Protein AF-A0A9W7B574-F1 (afdb_monomer_lite)

Sequence (323 aa):
MNMVVFYGQWIGVCPNLQDVERWGDPNRPRGERVNGLNVDFATVEEARERGWKNESESANWDLATLVAGYFRFYTQHFDVLRGTVSISRGAQSGKYNKSVFPRSKSWRLSVEDPFETYDSVQPHDLGMVIGERGSDVMWEELDRAREITESSWTNLFNSSSTYFNGRKQFKKPATLTDSKKKAFAQTKRPPKTKKEREKGKKEKEERKRERELSKPQPPPLQPSGESANPKPASIKDCAYFLKHGTCKYGDSCKFFHPQKSGIAATEVKDDAYQERLKVKDEKKKKATERRKARRKLVKNAKKEGNAGKGNAGMEEGEGGGVV

Radius of gyration: 31.58 Å; chains: 1; bounding box: 84×94×75 Å

Organism: NCBI:txid1714386

InterPro domains:
  IPR000571 Zinc finger, CCCH-type [PF00642] (237-259)
  IPR000571 Zinc finger, CCCH-type [PS50103] (232-260)
  IPR000571 Zinc finger, CCCH-type [SM00356] (234-259)
  IPR002058 PAP/25A-associated [PF03828] (63-117)
  IPR036855 Zinc finger, CCCH-type superfamily [SSF90229] (235-260)

Foldseek 3Di:
DLLLLLLCLVQLVDPLQLVCVQQNDPPDDADDDDVQWGPDGHDPVSNVVSPRDSPGPCNPPDPLLSQLVSLCCVQWFDQQQFDERASNVHNPPVDHGQVLDVPGDSLWGFYWDNGLPSPTPHTDGPRVVQDQVNSLVVNVVSVVSNVVSVVVNCVVDVPDDCPCPPRHTDHHDCHPVNVVVVVVVVPPPPPDDPVRVVVVVVVVVVVVVVVVVPDDDDDPDDDDDDDPDDDDPPAAADPCCVVPVDDPCHPVDSHDDPDDPDDDPPDPPPVVVVVVVVVVVVVVVVVVVVVVVVVVVVVVVVVVVVVVPPDDDDDDDDDDDDD

pLDDT: mean 74.11, std 18.44, range [30.91, 96.5]

Structure (mmCIF, N/CA/C/O backbone):
data_AF-A0A9W7B574-F1
#
_entry.id   AF-A0A9W7B574-F1
#
loop_
_atom_site.group_PDB
_atom_site.id
_atom_site.type_symbol
_atom_site.label_atom_id
_atom_site.label_alt_id
_atom_site.label_comp_id
_atom_site.label_asym_id
_atom_site.label_entity_id
_atom_site.label_seq_id
_atom_site.pdbx_PDB_ins_code
_atom_site.Cartn_x
_atom_site.Cartn_y
_atom_site.Cartn_z
_atom_site.occupancy
_atom_site.B_iso_or_equiv
_atom_site.auth_seq_id
_atom_site.auth_comp_id
_atom_site.auth_asym_id
_atom_site.auth_atom_id
_atom_site.pdbx_PDB_model_num
ATOM 1 N N . MET A 1 1 ? 5.814 6.006 1.323 1.00 92.06 1 MET A N 1
ATOM 2 C CA . MET A 1 1 ? 5.995 5.876 -0.138 1.00 92.06 1 MET A CA 1
ATOM 3 C C . MET A 1 1 ? 5.415 4.576 -0.694 1.00 92.06 1 MET A C 1
ATOM 5 O O . MET A 1 1 ? 4.512 4.683 -1.509 1.00 92.06 1 MET A O 1
ATOM 9 N N . ASN A 1 2 ? 5.810 3.378 -0.229 1.00 95.88 2 ASN A N 1
ATOM 10 C CA . ASN A 1 2 ? 5.347 2.095 -0.812 1.00 95.88 2 ASN A CA 1
ATOM 11 C C . ASN A 1 2 ? 3.820 1.955 -0.918 1.00 95.88 2 ASN A C 1
ATOM 13 O O . ASN A 1 2 ? 3.329 1.456 -1.920 1.00 95.88 2 ASN A O 1
ATOM 17 N N . MET A 1 3 ? 3.059 2.440 0.068 1.00 95.44 3 MET A N 1
ATOM 18 C CA . MET A 1 3 ? 1.591 2.430 0.002 1.00 95.44 3 MET A CA 1
ATOM 19 C C . MET A 1 3 ? 1.035 3.226 -1.190 1.00 95.44 3 MET A C 1
ATOM 21 O O . MET A 1 3 ? 0.114 2.786 -1.867 1.00 95.44 3 MET A O 1
ATOM 25 N N . VAL A 1 4 ? 1.614 4.391 -1.477 1.00 96.50 4 VAL A N 1
ATOM 26 C CA . VAL A 1 4 ? 1.182 5.246 -2.592 1.00 96.50 4 VAL A CA 1
ATOM 27 C C . VAL A 1 4 ? 1.505 4.578 -3.926 1.00 96.50 4 VAL A C 1
ATOM 29 O O . VAL A 1 4 ? 0.643 4.504 -4.792 1.00 96.50 4 VAL A O 1
ATOM 32 N N . VAL A 1 5 ? 2.716 4.028 -4.067 1.00 95.88 5 VAL A N 1
ATOM 33 C CA . VAL A 1 5 ? 3.130 3.312 -5.284 1.00 95.88 5 VAL A CA 1
ATOM 34 C C . VAL A 1 5 ? 2.271 2.067 -5.503 1.00 95.88 5 VAL A C 1
ATOM 36 O O . VAL A 1 5 ? 1.795 1.844 -6.608 1.00 95.88 5 VAL A O 1
ATOM 39 N N . PHE A 1 6 ? 1.999 1.294 -4.451 1.00 95.19 6 PHE A N 1
ATOM 40 C CA . PHE A 1 6 ? 1.135 0.116 -4.530 1.00 95.19 6 PHE A CA 1
ATOM 41 C C . PHE A 1 6 ? -0.292 0.473 -4.947 1.00 95.19 6 PHE A C 1
ATOM 43 O O . PHE A 1 6 ? -0.875 -0.204 -5.789 1.00 95.19 6 PHE A O 1
ATOM 50 N N . TYR A 1 7 ? -0.848 1.553 -4.389 1.00 94.56 7 TYR A N 1
ATOM 51 C CA . TYR A 1 7 ? -2.132 2.083 -4.833 1.00 94.56 7 TYR A CA 1
ATOM 52 C C . TYR A 1 7 ? -2.080 2.490 -6.312 1.00 94.56 7 TYR A C 1
ATOM 54 O O . TYR A 1 7 ? -2.939 2.057 -7.072 1.00 94.56 7 TYR A O 1
ATOM 62 N N . GLY A 1 8 ? -1.038 3.213 -6.739 1.00 94.06 8 GLY A N 1
ATOM 63 C CA . GLY A 1 8 ? -0.799 3.578 -8.140 1.00 94.06 8 GLY A CA 1
ATOM 64 C C . GLY A 1 8 ? -0.764 2.370 -9.080 1.00 94.06 8 GLY A C 1
ATOM 65 O O . GLY A 1 8 ? -1.431 2.374 -10.112 1.00 94.06 8 GLY A O 1
ATOM 66 N N . GLN A 1 9 ? -0.075 1.297 -8.687 1.00 92.88 9 GLN A N 1
ATOM 67 C CA . GLN A 1 9 ? -0.053 0.023 -9.414 1.00 92.88 9 GLN A CA 1
ATOM 68 C C . GLN A 1 9 ? -1.430 -0.657 -9.444 1.00 92.88 9 GLN A C 1
ATOM 70 O O . GLN A 1 9 ? -1.791 -1.293 -10.432 1.00 92.88 9 GLN A O 1
ATOM 75 N N . TRP A 1 10 ? -2.212 -0.541 -8.367 1.00 91.12 10 TRP A N 1
ATOM 76 C CA . TRP A 1 10 ? -3.552 -1.125 -8.266 1.00 91.12 10 TRP A CA 1
ATOM 77 C C . TRP A 1 10 ? -4.589 -0.396 -9.122 1.00 91.12 10 TRP A C 1
ATOM 79 O O . TRP A 1 10 ? -5.513 -1.033 -9.633 1.00 91.12 10 TRP A O 1
ATOM 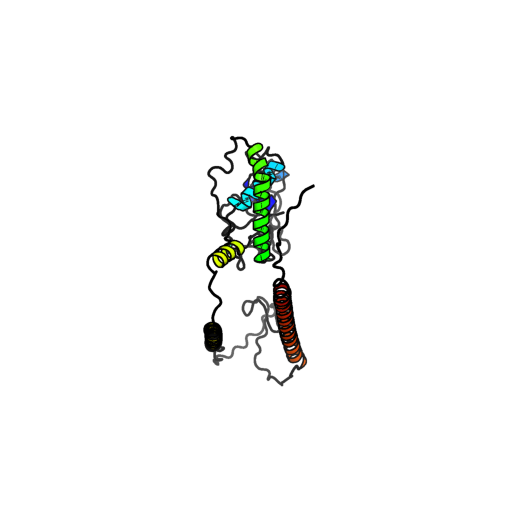89 N N . ILE A 1 11 ? -4.448 0.925 -9.273 1.00 91.06 11 ILE A N 1
ATOM 90 C CA . ILE A 1 11 ? -5.277 1.725 -10.185 1.00 91.06 11 ILE A CA 1
ATOM 91 C C . ILE A 1 11 ? -4.766 1.712 -11.630 1.00 91.06 11 ILE A C 1
ATOM 93 O O . ILE A 1 11 ? -5.543 1.918 -12.551 1.00 91.06 11 ILE A O 1
ATOM 97 N N . GLY A 1 12 ? -3.496 1.356 -11.840 1.00 91.19 12 GLY A N 1
ATOM 98 C CA . GLY A 1 12 ? -2.880 1.254 -13.165 1.00 91.19 12 GLY A CA 1
ATOM 99 C C . GLY A 1 12 ? -2.173 2.529 -13.630 1.00 91.19 12 GLY A C 1
ATOM 100 O O . GLY A 1 12 ? -1.782 2.609 -14.789 1.00 91.19 12 GLY A O 1
ATOM 101 N N . VAL A 1 13 ? -1.961 3.499 -12.735 1.00 91.88 13 VAL A N 1
ATOM 102 C CA . VAL A 1 13 ? -1.262 4.761 -13.037 1.00 91.88 13 VAL A CA 1
ATOM 103 C C . VAL A 1 13 ? 0.250 4.570 -13.189 1.00 91.88 13 VAL A C 1
ATOM 105 O O . VAL A 1 13 ? 0.905 5.353 -13.875 1.00 91.88 13 VAL A O 1
ATOM 108 N N . CYS A 1 14 ? 0.822 3.522 -12.593 1.00 92.06 14 CYS A N 1
ATOM 109 C CA . CYS A 1 14 ? 2.224 3.158 -12.788 1.00 92.06 14 CYS A CA 1
ATOM 110 C C . CYS A 1 14 ? 2.412 1.635 -12.906 1.00 92.06 14 CYS A C 1
ATOM 112 O O . CYS A 1 14 ? 1.628 0.871 -12.331 1.00 92.06 14 CYS A O 1
ATOM 114 N N . PRO A 1 15 ? 3.438 1.165 -13.641 1.00 93.50 15 PRO A N 1
ATOM 115 C CA . PRO A 1 15 ? 3.744 -0.255 -13.727 1.00 93.50 15 PRO A CA 1
ATOM 116 C C . PRO A 1 15 ? 4.428 -0.755 -12.451 1.00 93.50 15 PRO A C 1
ATOM 118 O O . PRO A 1 15 ? 4.997 0.005 -11.662 1.00 93.50 15 PRO A O 1
ATOM 121 N N . ASN A 1 16 ? 4.439 -2.075 -12.275 1.00 94.25 16 ASN A N 1
ATOM 122 C CA . ASN A 1 16 ? 5.396 -2.716 -11.383 1.00 94.25 16 ASN A CA 1
ATOM 123 C C . ASN A 1 16 ? 6.738 -2.873 -12.106 1.00 94.25 16 ASN A C 1
ATOM 125 O O . ASN A 1 16 ? 6.942 -3.865 -12.789 1.00 94.25 16 ASN A O 1
ATOM 129 N N . LEU A 1 17 ? 7.656 -1.923 -11.944 1.00 95.44 17 LEU A N 1
ATOM 130 C CA . LEU A 1 17 ? 8.966 -1.979 -12.602 1.00 95.44 17 LEU A CA 1
ATOM 131 C C . LEU A 1 17 ? 9.858 -3.136 -12.122 1.00 95.44 17 LEU A C 1
ATOM 133 O O . LEU A 1 17 ? 10.812 -3.479 -12.807 1.00 95.44 17 LEU A O 1
ATOM 137 N N . GLN A 1 18 ? 9.565 -3.774 -10.987 1.00 94.00 18 GLN A N 1
ATOM 138 C CA . GLN A 1 18 ? 10.299 -4.969 -10.550 1.00 94.00 18 GLN A CA 1
ATOM 139 C C . GLN A 1 18 ? 9.754 -6.263 -11.180 1.00 94.00 18 GLN A C 1
ATOM 141 O O . GLN A 1 18 ? 10.351 -7.324 -11.015 1.00 94.00 18 GLN A O 1
ATOM 146 N N . ASP A 1 19 ? 8.678 -6.180 -11.972 1.00 93.00 19 ASP A N 1
ATOM 147 C CA . ASP A 1 19 ? 8.278 -7.216 -12.928 1.00 93.00 19 ASP A CA 1
ATOM 148 C C . ASP A 1 19 ? 9.154 -7.106 -14.190 1.00 93.00 19 ASP A C 1
ATOM 150 O O . ASP A 1 19 ? 8.726 -6.674 -15.263 1.00 93.00 19 ASP A O 1
ATOM 154 N N . VAL A 1 20 ? 10.441 -7.412 -14.017 1.00 93.50 20 VAL A N 1
ATOM 155 C CA . VAL A 1 20 ? 11.468 -7.283 -15.062 1.00 93.50 20 VAL A CA 1
ATOM 156 C C . VAL A 1 20 ? 11.259 -8.256 -16.215 1.00 93.50 20 VAL A C 1
ATOM 158 O O . VAL A 1 20 ? 11.669 -7.965 -17.332 1.00 93.50 20 VAL A O 1
ATOM 161 N N . GLU A 1 21 ? 10.582 -9.376 -15.973 1.00 91.81 21 GLU A N 1
ATOM 162 C CA . GLU A 1 21 ? 10.175 -10.304 -17.028 1.00 91.81 21 GLU A CA 1
ATOM 163 C C . GLU A 1 21 ? 9.185 -9.632 -17.983 1.00 91.81 21 GLU A C 1
ATOM 165 O O . GLU A 1 21 ? 9.287 -9.768 -19.207 1.00 91.81 21 GLU A O 1
ATOM 170 N N . ARG A 1 22 ? 8.256 -8.845 -17.430 1.00 93.00 22 ARG A N 1
ATOM 171 C CA . ARG A 1 22 ? 7.248 -8.130 -18.206 1.00 93.00 22 ARG A CA 1
ATOM 172 C C . ARG A 1 22 ? 7.746 -6.819 -18.798 1.00 93.00 22 ARG A C 1
ATOM 174 O O . ARG A 1 22 ? 7.396 -6.520 -19.937 1.00 93.00 22 ARG A O 1
ATOM 181 N N . TRP A 1 23 ? 8.552 -6.046 -18.079 1.00 95.31 23 TRP A N 1
ATOM 182 C CA . TRP A 1 23 ? 8.902 -4.678 -18.494 1.00 95.31 23 TRP A CA 1
ATOM 183 C C . TRP A 1 23 ? 10.366 -4.461 -18.830 1.00 95.31 23 TRP A C 1
ATOM 185 O O . TRP A 1 23 ? 10.688 -3.449 -19.435 1.00 95.31 23 TRP A O 1
ATOM 195 N N . GLY A 1 24 ? 11.246 -5.376 -18.447 1.00 93.75 24 GLY A N 1
ATOM 196 C CA . GLY A 1 24 ? 12.672 -5.202 -18.638 1.00 93.75 24 GLY A CA 1
ATOM 197 C C . GLY A 1 24 ? 13.130 -5.487 -20.065 1.00 93.75 24 GLY A C 1
ATOM 198 O O . GLY A 1 24 ? 12.612 -6.392 -20.721 1.00 93.75 24 GLY A O 1
ATOM 199 N N . ASP A 1 25 ? 14.160 -4.770 -20.517 1.00 93.25 25 ASP A N 1
ATOM 200 C CA . ASP A 1 25 ? 14.957 -5.199 -21.670 1.00 93.25 25 ASP A CA 1
ATOM 201 C C . ASP A 1 25 ? 15.556 -6.594 -21.382 1.00 93.25 25 ASP A C 1
ATOM 203 O O . ASP A 1 25 ? 16.235 -6.747 -20.353 1.00 93.25 25 ASP A O 1
ATOM 207 N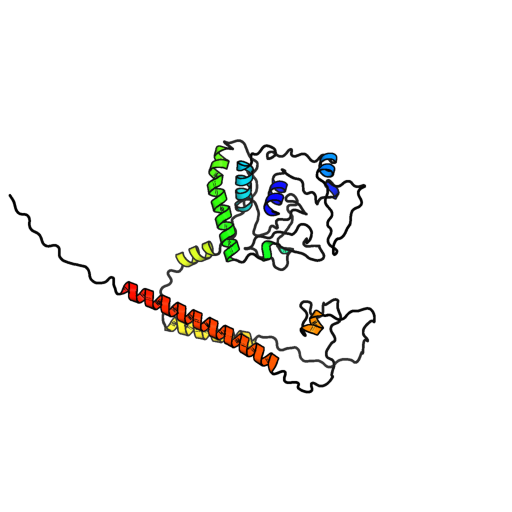 N . PRO A 1 26 ? 15.290 -7.610 -22.232 1.00 89.94 26 PRO A N 1
ATOM 208 C CA . PRO A 1 26 ? 15.851 -8.952 -22.087 1.00 89.94 26 PRO A CA 1
ATOM 209 C C . PRO A 1 26 ? 17.358 -9.022 -22.374 1.00 89.94 26 PRO A C 1
ATOM 211 O O . PRO A 1 26 ? 17.999 -9.980 -21.949 1.00 89.94 26 PRO A O 1
ATOM 214 N N . ASN A 1 27 ? 17.925 -8.042 -23.084 1.00 91.81 27 ASN A N 1
ATOM 215 C CA . ASN A 1 27 ? 19.348 -8.013 -23.433 1.00 91.81 27 ASN A CA 1
ATOM 216 C C . ASN A 1 27 ? 20.203 -7.298 -22.381 1.00 91.81 27 ASN A C 1
ATOM 218 O O . ASN A 1 27 ? 21.418 -7.500 -22.329 1.00 91.81 27 ASN A O 1
ATOM 222 N N . ARG A 1 28 ? 19.588 -6.472 -21.527 1.00 89.12 28 ARG A N 1
ATOM 223 C CA . ARG A 1 28 ? 20.278 -5.826 -20.413 1.00 89.12 28 ARG A CA 1
ATOM 224 C C . ARG A 1 28 ? 20.747 -6.888 -19.408 1.00 89.12 28 ARG A C 1
ATOM 226 O O . ARG A 1 28 ? 19.925 -7.683 -18.948 1.00 89.12 28 ARG A O 1
ATOM 233 N N . PRO A 1 29 ? 22.028 -6.881 -18.995 1.00 87.25 29 PRO A N 1
ATOM 234 C CA . PRO A 1 29 ? 22.505 -7.752 -17.927 1.00 87.25 29 PRO A CA 1
ATOM 235 C C . PRO A 1 29 ? 21.699 -7.537 -16.637 1.00 87.25 29 PRO A C 1
ATOM 237 O O . PRO A 1 29 ? 21.547 -6.406 -16.171 1.00 87.25 29 PRO A O 1
ATOM 240 N N . ARG A 1 30 ? 21.177 -8.630 -16.075 1.00 87.00 30 ARG A N 1
ATOM 241 C CA . ARG A 1 30 ? 20.385 -8.667 -14.834 1.00 87.00 30 ARG A CA 1
ATOM 242 C C . ARG A 1 30 ? 20.950 -9.709 -13.874 1.00 87.00 30 ARG A C 1
ATOM 244 O O . ARG A 1 30 ? 21.793 -10.524 -14.247 1.00 87.00 30 ARG A O 1
ATOM 251 N N . GLY A 1 31 ? 20.469 -9.689 -12.639 1.00 79.75 31 GLY A N 1
ATOM 252 C CA . GLY A 1 31 ? 20.907 -10.580 -11.572 1.00 79.75 31 GLY A CA 1
ATOM 253 C C . GLY A 1 31 ? 22.033 -9.999 -10.726 1.00 79.75 31 GLY A C 1
ATOM 254 O O . GLY A 1 31 ? 22.643 -10.740 -9.949 1.00 79.75 31 GLY A O 1
ATOM 255 N N . GLU A 1 32 ? 22.304 -8.693 -10.840 1.00 82.62 32 GLU A N 1
ATOM 256 C CA . GLU A 1 32 ? 23.192 -8.018 -9.902 1.00 82.62 32 GLU A CA 1
ATOM 257 C C . GLU A 1 32 ? 22.590 -8.122 -8.498 1.00 82.62 32 GLU A C 1
ATOM 259 O O . GLU A 1 32 ? 21.425 -7.793 -8.254 1.00 82.62 32 GLU A O 1
ATOM 264 N N . ARG A 1 33 ? 23.392 -8.628 -7.559 1.00 89.94 33 ARG A N 1
ATOM 265 C CA . ARG A 1 33 ? 22.988 -8.752 -6.163 1.00 89.94 33 ARG A CA 1
ATOM 266 C C . ARG A 1 33 ? 23.793 -7.812 -5.299 1.00 89.94 33 ARG A C 1
ATOM 268 O O . ARG A 1 33 ? 24.996 -7.990 -5.135 1.00 89.94 33 ARG A O 1
ATOM 275 N N . VAL A 1 34 ? 23.103 -6.896 -4.634 1.00 91.88 34 VAL A N 1
ATOM 276 C CA . VAL A 1 34 ? 23.705 -6.050 -3.603 1.00 91.88 34 VAL A CA 1
ATOM 277 C C . VAL A 1 34 ? 23.416 -6.691 -2.254 1.00 91.88 34 VAL A C 1
ATOM 279 O O . VAL A 1 34 ? 22.262 -6.880 -1.877 1.00 91.88 34 VAL A O 1
ATOM 282 N N . ASN A 1 35 ? 24.463 -7.094 -1.530 1.00 92.31 35 ASN A N 1
ATOM 283 C CA . ASN A 1 35 ? 24.344 -7.823 -0.257 1.00 92.31 35 ASN A CA 1
ATOM 284 C C . ASN A 1 35 ? 23.487 -9.105 -0.344 1.00 92.31 35 ASN A C 1
ATOM 286 O O . ASN A 1 35 ? 22.851 -9.512 0.626 1.00 92.31 35 ASN A O 1
ATOM 290 N N . GLY A 1 36 ? 23.463 -9.754 -1.513 1.00 90.38 36 GLY A N 1
ATOM 291 C CA . GLY A 1 36 ? 22.657 -10.954 -1.758 1.00 90.38 36 GLY A CA 1
ATOM 292 C C . GLY A 1 36 ? 21.181 -10.687 -2.084 1.00 90.38 36 GLY A C 1
ATOM 293 O O . GLY A 1 36 ? 20.464 -11.639 -2.397 1.00 90.38 36 GLY A O 1
ATOM 294 N N . LEU A 1 37 ? 20.728 -9.432 -2.067 1.00 93.50 37 LEU A N 1
ATOM 295 C CA . LEU A 1 37 ? 19.375 -9.033 -2.464 1.00 93.50 37 LEU A CA 1
ATOM 296 C C . LEU A 1 37 ? 19.291 -8.870 -3.982 1.00 93.50 37 LEU A C 1
ATOM 298 O O . LEU A 1 37 ? 20.236 -8.377 -4.591 1.00 93.50 37 LEU A O 1
ATOM 302 N N . ASN A 1 38 ? 18.171 -9.277 -4.585 1.00 91.19 38 ASN A N 1
ATOM 303 C CA . ASN A 1 38 ? 17.887 -8.940 -5.977 1.00 91.19 38 ASN A CA 1
ATOM 304 C C . ASN A 1 38 ? 17.453 -7.472 -6.033 1.00 91.19 38 ASN A C 1
ATOM 306 O O . ASN A 1 38 ? 16.447 -7.118 -5.419 1.00 91.19 38 ASN A O 1
ATOM 310 N N . VAL A 1 39 ? 18.216 -6.645 -6.744 1.00 93.44 39 VAL A N 1
ATOM 311 C CA . VAL A 1 39 ? 17.936 -5.212 -6.903 1.00 93.44 39 VAL A CA 1
ATOM 312 C C . VAL A 1 39 ? 17.517 -4.844 -8.324 1.00 93.44 39 VAL A C 1
ATOM 314 O O . VAL A 1 39 ? 17.473 -3.664 -8.663 1.00 93.44 39 VAL A O 1
ATOM 317 N N . ASP A 1 40 ? 17.188 -5.833 -9.155 1.00 94.25 40 ASP A N 1
ATOM 318 C CA . ASP A 1 40 ? 16.763 -5.594 -10.526 1.00 94.25 40 ASP A CA 1
ATOM 319 C C . ASP A 1 40 ? 15.417 -4.858 -10.586 1.00 94.25 40 ASP A C 1
ATOM 321 O O . ASP A 1 40 ? 14.448 -5.180 -9.891 1.00 94.25 40 ASP A O 1
ATOM 325 N N . PHE A 1 41 ? 15.350 -3.890 -11.495 1.00 95.38 41 PHE A N 1
ATOM 326 C CA . PHE A 1 41 ? 14.126 -3.229 -11.928 1.00 95.38 41 PHE A CA 1
ATOM 327 C C . PHE A 1 41 ? 14.265 -2.795 -13.391 1.00 95.38 41 PHE A C 1
ATOM 329 O O . PHE A 1 41 ? 15.369 -2.569 -13.904 1.00 95.38 41 PHE A O 1
ATOM 336 N N . ALA A 1 42 ? 13.134 -2.709 -14.077 1.00 96.12 42 ALA A N 1
ATOM 337 C CA . ALA A 1 42 ? 13.019 -2.129 -15.399 1.00 96.12 42 ALA A CA 1
ATOM 338 C C . ALA A 1 42 ? 13.021 -0.602 -15.305 1.00 96.12 42 ALA A C 1
ATOM 340 O O . ALA A 1 42 ? 12.515 -0.036 -14.333 1.00 96.12 42 ALA A O 1
ATOM 341 N N . THR A 1 43 ? 13.568 0.082 -16.305 1.00 95.19 43 THR A N 1
ATOM 342 C CA . THR A 1 43 ? 13.404 1.541 -16.386 1.00 95.19 43 THR A CA 1
ATOM 343 C C . THR A 1 43 ? 12.014 1.900 -16.917 1.00 95.19 43 THR A C 1
ATOM 345 O O . THR A 1 43 ? 11.265 1.048 -17.403 1.00 95.19 43 THR A O 1
ATOM 348 N N . VAL A 1 44 ? 11.638 3.176 -16.813 1.00 93.38 44 VAL A N 1
ATOM 349 C CA . VAL A 1 44 ? 10.373 3.658 -17.388 1.00 93.38 44 VAL A CA 1
ATOM 350 C C . VAL A 1 44 ? 10.420 3.576 -18.915 1.00 93.38 44 VAL A C 1
ATOM 352 O O . VAL A 1 44 ? 9.406 3.291 -19.548 1.00 93.38 44 VAL A O 1
ATOM 355 N N . GLU A 1 45 ? 11.594 3.800 -19.496 1.00 95.38 45 GLU A N 1
ATOM 356 C CA . GLU A 1 45 ? 11.864 3.703 -20.927 1.00 95.38 45 GLU A CA 1
ATOM 357 C C . GLU A 1 45 ? 11.685 2.260 -21.403 1.00 95.38 45 GLU A C 1
ATOM 359 O O . GLU A 1 45 ? 10.865 2.031 -22.288 1.00 95.38 45 GLU A O 1
ATOM 364 N N . GLU A 1 46 ? 12.320 1.289 -20.730 1.00 95.94 46 GLU A N 1
ATOM 365 C CA . GLU A 1 46 ? 12.152 -0.144 -21.019 1.00 95.94 46 GLU A CA 1
ATOM 366 C C . GLU A 1 46 ? 10.665 -0.541 -20.958 1.00 95.94 46 GLU A C 1
ATOM 368 O O . GLU A 1 46 ? 10.133 -1.172 -21.873 1.00 95.94 46 GLU A O 1
ATOM 373 N N . ALA A 1 47 ? 9.944 -0.100 -19.919 1.00 95.69 47 ALA A N 1
ATOM 374 C CA . ALA A 1 47 ? 8.519 -0.384 -19.790 1.00 95.69 47 ALA A CA 1
ATOM 375 C C . ALA A 1 47 ? 7.698 0.198 -20.956 1.00 95.69 47 ALA A C 1
ATOM 377 O O . ALA A 1 47 ? 6.819 -0.485 -21.485 1.00 95.69 47 ALA A O 1
ATOM 378 N N . ARG A 1 48 ? 7.976 1.441 -21.373 1.00 94.94 48 ARG A N 1
ATOM 379 C CA . ARG A 1 48 ? 7.292 2.110 -22.497 1.00 94.94 48 ARG A CA 1
ATOM 380 C C . ARG A 1 48 ? 7.590 1.443 -23.835 1.00 94.94 48 ARG A C 1
ATOM 382 O O . ARG A 1 48 ? 6.667 1.253 -24.623 1.00 94.94 48 ARG A O 1
ATOM 389 N N . GLU A 1 49 ? 8.840 1.062 -24.078 1.00 95.50 49 GLU A N 1
ATOM 390 C CA . GLU A 1 49 ? 9.257 0.319 -25.274 1.00 95.50 49 GLU A CA 1
ATOM 391 C C . GLU A 1 49 ? 8.561 -1.042 -25.355 1.00 95.50 49 GLU A C 1
ATOM 393 O O . GLU A 1 49 ? 8.127 -1.462 -26.426 1.00 95.50 49 GLU A O 1
ATOM 398 N N . ARG A 1 50 ? 8.338 -1.685 -24.202 1.00 94.69 50 ARG A N 1
ATOM 399 C CA . ARG A 1 50 ? 7.524 -2.906 -24.082 1.00 94.69 50 ARG A CA 1
ATOM 400 C C . ARG A 1 50 ? 6.016 -2.651 -24.052 1.00 94.69 50 ARG A C 1
ATOM 402 O O . ARG A 1 50 ? 5.236 -3.545 -23.723 1.00 94.69 50 ARG A O 1
ATOM 409 N N . GLY A 1 51 ? 5.590 -1.446 -24.418 1.00 93.94 51 GLY A N 1
ATOM 410 C CA . GLY A 1 51 ? 4.190 -1.101 -24.625 1.00 93.94 51 GLY A CA 1
ATOM 411 C C . GLY A 1 51 ? 3.418 -0.766 -23.354 1.00 93.94 51 GLY A C 1
ATOM 412 O O . GLY A 1 51 ? 2.190 -0.714 -23.405 1.00 93.94 51 GLY A O 1
ATOM 413 N N . TRP A 1 52 ? 4.081 -0.517 -22.218 1.00 93.94 52 TRP A N 1
ATOM 414 C CA . TRP A 1 52 ? 3.376 0.011 -21.055 1.00 93.94 52 TRP A CA 1
ATOM 415 C C . TRP A 1 52 ? 2.805 1.394 -21.367 1.00 93.94 52 TRP A C 1
ATOM 417 O O . TRP A 1 52 ? 3.528 2.334 -21.710 1.00 93.94 52 TRP A O 1
ATOM 427 N N . LYS A 1 53 ? 1.494 1.521 -21.187 1.00 90.38 53 LYS A N 1
ATOM 428 C CA . LYS A 1 53 ? 0.751 2.772 -21.279 1.00 90.38 53 LYS A CA 1
ATOM 429 C C . LYS A 1 53 ? -0.220 2.849 -20.111 1.00 90.38 53 LYS A C 1
ATOM 431 O O . LYS A 1 53 ? -0.773 1.837 -19.678 1.00 90.38 53 LYS A O 1
ATOM 436 N N . ASN A 1 54 ? -0.445 4.058 -19.613 1.00 87.06 54 ASN A N 1
ATOM 437 C CA . ASN A 1 54 ? -1.494 4.306 -18.636 1.00 87.06 54 ASN A CA 1
ATOM 438 C C . ASN A 1 54 ? -2.839 4.426 -19.368 1.00 87.06 54 ASN A C 1
ATOM 440 O O . ASN A 1 54 ? -3.300 5.523 -19.656 1.00 87.06 54 ASN A O 1
ATOM 444 N N . GLU A 1 55 ? -3.429 3.285 -19.714 1.00 82.19 55 GLU A N 1
ATOM 445 C CA . GLU A 1 55 ? -4.756 3.192 -20.349 1.00 82.19 55 GLU A CA 1
ATOM 446 C C . GLU A 1 55 ? -5.867 2.936 -19.319 1.00 82.19 55 GLU A C 1
ATOM 448 O O . GLU A 1 55 ? -7.008 2.638 -19.666 1.00 82.19 55 GLU A O 1
ATOM 453 N N . SER A 1 56 ? -5.534 3.020 -18.028 1.00 82.31 56 SER A N 1
ATOM 454 C CA . SER A 1 56 ? -6.514 2.853 -16.963 1.00 82.31 56 SER A CA 1
ATOM 455 C C . SER A 1 56 ? -7.559 3.970 -17.000 1.00 82.31 56 SER A C 1
ATOM 457 O O . SER A 1 56 ? -7.264 5.102 -17.376 1.00 82.31 56 SER A O 1
ATOM 459 N N . GLU A 1 57 ? -8.766 3.692 -16.503 1.00 81.38 57 GLU A N 1
ATOM 460 C CA . GLU A 1 57 ? -9.771 4.737 -16.243 1.00 81.38 57 GLU A CA 1
ATOM 461 C C . GLU A 1 57 ? -9.194 5.869 -15.368 1.00 81.38 57 GLU A C 1
ATOM 463 O O . GLU A 1 57 ? -9.573 7.031 -15.500 1.00 81.38 57 GLU A O 1
ATOM 468 N N . SER A 1 58 ? -8.220 5.533 -14.513 1.00 83.31 58 SER A N 1
ATOM 469 C CA . SER A 1 58 ? -7.527 6.475 -13.639 1.00 83.31 58 SER A CA 1
ATOM 470 C C . SER A 1 58 ? -6.424 7.306 -14.293 1.00 83.31 58 SER A C 1
ATOM 472 O O . SER A 1 58 ? -5.815 8.133 -13.618 1.00 83.31 58 SER A O 1
ATOM 474 N N . ALA A 1 59 ? -6.166 7.131 -15.592 1.00 84.62 59 ALA A N 1
ATOM 475 C CA . ALA A 1 59 ? -5.101 7.840 -16.297 1.00 84.62 59 ALA A CA 1
ATOM 476 C C . ALA A 1 59 ? -5.250 9.364 -16.260 1.00 84.62 59 ALA A C 1
ATOM 478 O O . ALA A 1 59 ? -4.253 10.075 -16.163 1.00 84.62 59 ALA A O 1
ATOM 479 N N . ASN A 1 60 ? -6.495 9.843 -16.289 1.00 85.00 60 ASN A N 1
ATOM 480 C CA . ASN A 1 60 ? -6.830 11.265 -16.337 1.00 85.00 60 ASN A CA 1
ATOM 481 C C . ASN A 1 60 ? -7.413 11.787 -15.017 1.00 85.00 60 ASN A C 1
ATOM 483 O O . ASN A 1 60 ? -7.998 12.867 -14.987 1.00 85.00 60 ASN A O 1
ATOM 487 N N . TRP A 1 61 ? -7.309 11.020 -13.929 1.00 87.50 61 TRP A N 1
ATOM 488 C CA . TRP A 1 61 ? -7.770 11.484 -12.624 1.00 87.50 61 TRP A CA 1
ATOM 489 C C . TRP A 1 61 ? -6.884 12.626 -12.133 1.00 87.50 61 TRP A C 1
ATOM 491 O O . TRP A 1 61 ? -5.656 12.536 -12.161 1.00 87.50 61 TRP A O 1
ATOM 501 N N . ASP A 1 62 ? -7.514 13.696 -11.652 1.00 87.19 62 ASP A N 1
ATOM 502 C CA . ASP A 1 62 ? -6.790 14.788 -11.017 1.00 87.19 62 ASP A CA 1
ATOM 503 C C . ASP A 1 62 ? -6.190 14.358 -9.664 1.00 87.19 62 ASP A C 1
ATOM 505 O O . ASP A 1 62 ? -6.488 13.296 -9.103 1.00 87.19 62 ASP A O 1
ATOM 509 N N . LEU A 1 63 ? -5.307 15.195 -9.116 1.00 89.25 63 LEU A N 1
ATOM 510 C CA . LEU A 1 63 ? -4.628 14.886 -7.859 1.00 89.25 63 LEU A CA 1
ATOM 511 C C . LEU A 1 63 ? -5.615 14.707 -6.693 1.00 89.25 63 LEU A C 1
ATOM 513 O O . LEU A 1 63 ? -5.409 13.834 -5.850 1.00 89.25 63 LEU A O 1
ATOM 517 N N . ALA A 1 64 ? -6.684 15.507 -6.645 1.00 87.81 64 ALA A N 1
ATOM 518 C CA . ALA A 1 64 ? -7.697 15.422 -5.595 1.00 87.81 64 ALA A CA 1
ATOM 519 C C . ALA A 1 64 ? -8.404 14.057 -5.614 1.00 87.81 64 ALA A C 1
ATOM 521 O O . ALA A 1 64 ? -8.538 13.410 -4.573 1.00 87.81 64 ALA A O 1
ATOM 522 N N . THR A 1 65 ? -8.763 13.581 -6.805 1.00 86.50 65 THR A N 1
ATOM 523 C CA . THR A 1 65 ? -9.345 12.260 -7.045 1.00 86.50 65 THR A CA 1
ATOM 524 C C . THR A 1 65 ? -8.379 11.155 -6.639 1.00 86.50 65 THR A C 1
ATOM 526 O O . THR A 1 65 ? -8.760 10.241 -5.908 1.00 86.50 65 THR A O 1
ATOM 529 N N . LEU A 1 66 ? -7.112 11.235 -7.056 1.00 90.12 66 LEU A N 1
ATOM 530 C CA . LEU A 1 66 ? -6.101 10.236 -6.700 1.00 90.12 66 LEU A CA 1
ATOM 531 C C . LEU A 1 66 ? -5.933 10.119 -5.179 1.00 90.12 66 LEU A C 1
ATOM 533 O O . LEU A 1 66 ? -5.866 9.008 -4.649 1.00 90.12 66 LEU A O 1
ATOM 537 N N . VAL A 1 67 ? -5.918 11.251 -4.471 1.00 92.31 67 VAL A N 1
ATOM 538 C CA . VAL A 1 67 ? -5.815 11.304 -3.006 1.00 92.31 67 VAL A CA 1
ATOM 539 C C . VAL A 1 67 ? -7.070 10.744 -2.329 1.00 92.31 67 VAL A C 1
ATOM 541 O O . VAL A 1 67 ? -6.958 9.927 -1.412 1.00 92.31 67 VAL A O 1
ATOM 544 N N . ALA A 1 68 ? -8.263 11.120 -2.789 1.00 90.25 68 ALA A N 1
ATOM 545 C CA . ALA A 1 68 ? -9.519 10.596 -2.256 1.00 90.25 68 ALA A CA 1
ATOM 546 C C . ALA A 1 68 ? -9.627 9.070 -2.453 1.00 90.25 68 ALA A C 1
ATOM 548 O O . ALA A 1 68 ? -9.914 8.320 -1.512 1.00 90.25 68 ALA A O 1
ATOM 549 N N . GLY A 1 69 ? -9.287 8.586 -3.650 1.00 89.56 69 GLY A N 1
ATOM 550 C CA . GLY A 1 69 ? -9.246 7.163 -3.971 1.00 89.56 69 GLY A CA 1
ATOM 551 C C . GLY A 1 69 ? -8.198 6.390 -3.162 1.00 89.56 69 GLY A C 1
ATOM 552 O O . GLY A 1 69 ? -8.465 5.256 -2.766 1.00 89.56 69 GLY A O 1
ATOM 553 N N . TYR A 1 70 ? -7.053 6.998 -2.823 1.00 93.69 70 TYR A N 1
ATOM 554 C CA . TYR A 1 70 ? -6.042 6.395 -1.942 1.00 93.69 70 TYR A CA 1
ATOM 555 C C . TYR A 1 70 ? -6.610 6.096 -0.548 1.00 93.69 70 TYR A C 1
ATOM 557 O O . TYR A 1 70 ? -6.467 4.977 -0.039 1.00 93.69 70 TYR A O 1
ATOM 565 N N . PHE A 1 71 ? -7.291 7.069 0.069 1.00 93.25 71 PHE A N 1
ATOM 566 C CA . PHE A 1 71 ? -7.900 6.871 1.385 1.00 93.25 71 PHE A CA 1
ATOM 567 C C . PHE A 1 71 ? -9.027 5.839 1.330 1.00 93.25 71 PHE A C 1
ATOM 569 O O . PHE A 1 71 ? -9.097 4.952 2.188 1.00 93.25 71 PHE A O 1
ATOM 576 N N . ARG A 1 72 ? -9.870 5.891 0.292 1.00 90.19 72 ARG A N 1
ATOM 577 C CA . ARG A 1 72 ? -10.933 4.905 0.069 1.00 90.19 72 ARG A CA 1
ATOM 578 C C . ARG A 1 72 ? -10.379 3.494 -0.131 1.00 90.19 72 ARG A C 1
ATOM 580 O O . ARG A 1 72 ? -10.868 2.547 0.482 1.00 90.19 72 ARG A O 1
ATOM 587 N N . PHE A 1 73 ? -9.316 3.343 -0.918 1.00 91.25 73 PHE A N 1
ATOM 588 C CA . PHE A 1 73 ? -8.672 2.058 -1.165 1.00 91.25 73 PHE A CA 1
ATOM 589 C C . PHE A 1 73 ? -8.206 1.396 0.134 1.00 91.25 73 PHE A C 1
ATOM 591 O O . PHE A 1 73 ? -8.596 0.265 0.423 1.00 91.25 73 PHE A O 1
ATOM 598 N N . TYR A 1 74 ? -7.426 2.099 0.956 1.00 91.81 74 TYR A N 1
ATOM 599 C CA . TYR A 1 74 ? -6.852 1.505 2.165 1.00 91.81 74 TYR A CA 1
ATOM 600 C C . TYR A 1 74 ? -7.859 1.245 3.286 1.00 91.81 74 TYR A C 1
ATOM 602 O O . TYR A 1 74 ? -7.623 0.379 4.127 1.00 91.81 74 TYR A O 1
ATOM 610 N N . THR A 1 75 ? -8.973 1.971 3.308 1.00 89.38 75 THR A N 1
ATOM 611 C CA . THR A 1 75 ? -9.994 1.838 4.357 1.00 89.38 75 THR A CA 1
ATOM 612 C C . THR A 1 75 ? -11.128 0.888 3.980 1.00 89.38 75 THR A C 1
ATOM 614 O O . THR A 1 75 ? -11.760 0.337 4.883 1.00 89.38 75 THR A O 1
ATOM 617 N N . GLN A 1 76 ? -11.387 0.686 2.681 1.00 86.12 76 GLN A N 1
ATOM 618 C CA . GLN A 1 76 ? -12.513 -0.118 2.198 1.00 86.12 76 GLN A CA 1
ATOM 619 C C . GLN A 1 76 ? -12.120 -1.276 1.280 1.00 86.12 76 GLN A C 1
ATOM 621 O O . GLN A 1 76 ? -12.853 -2.253 1.249 1.00 86.12 76 GLN A O 1
ATOM 626 N N . HIS A 1 77 ? -11.019 -1.220 0.528 1.00 86.69 77 HIS A N 1
ATOM 627 C CA . HIS A 1 77 ? -10.741 -2.197 -0.542 1.00 86.69 77 HIS A CA 1
ATOM 628 C C . HIS A 1 77 ? -9.478 -3.035 -0.342 1.00 86.69 77 HIS A C 1
ATOM 630 O O . HIS A 1 77 ? -9.368 -4.121 -0.910 1.00 86.69 77 HIS A O 1
ATOM 636 N N . PHE A 1 78 ? -8.540 -2.585 0.484 1.00 88.44 78 PHE A N 1
ATOM 637 C CA . PHE A 1 78 ? -7.378 -3.379 0.855 1.00 88.44 78 PHE A CA 1
ATOM 638 C C . PHE A 1 78 ? -7.719 -4.314 2.029 1.00 88.44 78 PHE A C 1
ATOM 640 O O . PHE A 1 78 ? -8.145 -3.858 3.091 1.00 88.44 78 PHE A O 1
ATOM 647 N N . ASP A 1 79 ? -7.518 -5.629 1.869 1.00 86.12 79 ASP A N 1
ATOM 648 C CA . ASP A 1 79 ? -7.688 -6.600 2.964 1.00 86.12 79 ASP A CA 1
ATOM 649 C C . ASP A 1 79 ? -6.531 -6.457 3.961 1.00 86.12 79 ASP A C 1
ATOM 651 O O . ASP A 1 79 ? -5.556 -7.191 3.901 1.00 86.12 79 ASP A O 1
ATOM 655 N N . VAL A 1 80 ? -6.614 -5.512 4.897 1.00 83.06 80 VAL A N 1
ATOM 656 C CA . VAL A 1 80 ? -5.561 -5.278 5.906 1.00 83.06 80 VAL A CA 1
ATOM 657 C C . VAL A 1 80 ? -5.278 -6.520 6.762 1.00 83.06 80 VAL A C 1
ATOM 659 O O . VAL A 1 80 ? -4.156 -6.710 7.240 1.00 83.06 80 VAL A O 1
ATOM 662 N N . LEU A 1 81 ? -6.287 -7.372 6.972 1.00 80.69 81 LEU A N 1
ATOM 663 C CA . LEU A 1 81 ? -6.171 -8.544 7.839 1.00 80.69 81 LEU A CA 1
ATOM 664 C C . LEU A 1 81 ? -5.279 -9.620 7.217 1.00 80.69 81 LEU A C 1
ATOM 666 O O . LEU A 1 81 ? -4.588 -10.333 7.950 1.00 80.69 81 LEU A O 1
ATOM 670 N N . ARG A 1 82 ? -5.317 -9.749 5.886 1.00 81.50 82 ARG A N 1
ATOM 671 C CA . ARG A 1 82 ? -4.619 -10.812 5.150 1.00 81.50 82 ARG A CA 1
ATOM 672 C C . ARG A 1 82 ? -3.578 -10.314 4.163 1.00 81.50 82 ARG A C 1
ATOM 674 O O . ARG A 1 82 ? -2.708 -11.089 3.804 1.00 81.50 82 ARG A O 1
ATOM 681 N N . GLY A 1 83 ? -3.667 -9.081 3.702 1.00 86.56 83 GLY A N 1
ATOM 682 C CA . GLY A 1 83 ? -2.864 -8.537 2.619 1.00 86.56 83 GLY A CA 1
ATOM 683 C C . GLY A 1 83 ? -1.547 -7.927 3.083 1.00 86.56 83 GLY A C 1
ATOM 684 O O . GLY A 1 83 ? -1.423 -7.391 4.189 1.00 86.56 83 GLY A O 1
ATOM 685 N N . THR A 1 84 ? -0.578 -7.964 2.177 1.00 91.19 84 THR A N 1
ATOM 686 C CA . THR A 1 84 ? 0.684 -7.229 2.264 1.00 91.19 84 THR A CA 1
ATOM 687 C C . THR A 1 84 ? 0.740 -6.199 1.140 1.00 91.19 84 THR A C 1
ATOM 689 O O . THR A 1 84 ? 0.467 -6.520 -0.014 1.00 91.19 84 THR A O 1
ATOM 692 N N . VAL A 1 85 ? 1.121 -4.965 1.468 1.00 93.81 85 VAL A N 1
ATOM 693 C CA . VAL A 1 85 ? 1.490 -3.949 0.476 1.00 93.81 85 VAL A CA 1
ATOM 694 C C . VAL A 1 85 ? 2.865 -4.320 -0.073 1.00 93.81 85 VAL A C 1
ATOM 696 O O . VAL A 1 85 ? 3.848 -4.215 0.655 1.00 93.81 85 VAL A O 1
ATOM 699 N N . SER A 1 86 ? 2.932 -4.769 -1.325 1.00 93.88 86 SER A N 1
ATOM 700 C CA . SER A 1 86 ? 4.178 -5.177 -1.986 1.00 93.88 86 SER A CA 1
ATOM 701 C C . SER A 1 86 ? 4.269 -4.550 -3.370 1.00 93.88 86 SER A C 1
ATOM 703 O O . SER A 1 86 ? 3.518 -4.909 -4.276 1.00 93.88 86 SER A O 1
ATOM 705 N N . ILE A 1 87 ? 5.178 -3.587 -3.517 1.00 94.56 87 ILE A N 1
ATOM 706 C CA . ILE A 1 87 ? 5.384 -2.883 -4.788 1.00 94.56 87 ILE A CA 1
ATOM 707 C C . ILE A 1 87 ? 6.257 -3.672 -5.755 1.00 94.56 87 ILE A C 1
ATOM 709 O O . ILE A 1 87 ? 6.117 -3.473 -6.954 1.00 94.56 87 ILE A O 1
ATOM 713 N N . SER A 1 88 ? 7.100 -4.573 -5.240 1.00 92.62 88 SER A N 1
ATOM 714 C CA . SER A 1 88 ? 7.972 -5.430 -6.043 1.00 92.62 88 SER A CA 1
ATOM 715 C C . SER A 1 88 ? 7.195 -6.526 -6.753 1.00 92.62 88 SER A C 1
ATOM 717 O O . SER A 1 88 ? 7.529 -6.937 -7.861 1.00 92.62 88 SER A O 1
ATOM 719 N N . ARG A 1 89 ? 6.114 -6.988 -6.126 1.00 88.12 89 ARG A N 1
ATOM 720 C CA . ARG A 1 89 ? 5.272 -8.054 -6.660 1.00 88.12 89 ARG A CA 1
ATOM 721 C C . ARG A 1 89 ? 3.981 -7.549 -7.304 1.00 88.12 89 ARG A C 1
ATOM 723 O O . ARG A 1 89 ? 3.267 -8.327 -7.938 1.00 88.12 89 ARG A O 1
ATOM 730 N N . GLY A 1 90 ? 3.686 -6.264 -7.131 1.00 85.25 90 GLY A N 1
ATOM 731 C CA . GLY A 1 90 ? 2.543 -5.587 -7.719 1.00 85.25 90 GLY A CA 1
ATOM 732 C C . GLY A 1 90 ? 1.209 -5.895 -7.038 1.00 85.25 90 GLY A C 1
ATOM 733 O O . GLY A 1 90 ? 1.004 -6.922 -6.386 1.00 85.25 90 GLY A O 1
ATOM 734 N N . ALA A 1 91 ? 0.252 -4.991 -7.236 1.00 78.69 91 ALA A N 1
ATOM 735 C CA . ALA A 1 91 ? -1.069 -5.077 -6.619 1.00 78.69 91 ALA A CA 1
ATOM 736 C C . ALA A 1 91 ? -2.052 -6.028 -7.333 1.00 78.69 91 ALA A C 1
ATOM 738 O O . ALA A 1 91 ? -3.078 -6.395 -6.761 1.00 78.69 91 ALA A O 1
ATOM 739 N N . GLN A 1 92 ? -1.746 -6.444 -8.567 1.00 66.81 92 GLN A N 1
ATOM 740 C CA . GLN A 1 92 ? -2.613 -7.296 -9.395 1.00 66.81 92 GLN A CA 1
ATOM 741 C C . GLN A 1 92 ? -2.414 -8.801 -9.163 1.00 66.81 92 GLN A C 1
ATOM 743 O O . GLN A 1 92 ? -3.226 -9.600 -9.620 1.00 66.81 92 GLN A O 1
ATOM 748 N N . SER A 1 93 ? -1.379 -9.213 -8.425 1.00 61.78 93 SER A N 1
ATOM 749 C CA . SER A 1 93 ? -1.101 -10.639 -8.208 1.00 61.78 93 SER A CA 1
ATOM 750 C C . SER A 1 93 ? -2.194 -11.363 -7.409 1.00 61.78 93 SER A C 1
ATOM 752 O O . SER A 1 93 ? -2.263 -12.591 -7.439 1.00 61.78 93 SER A O 1
ATOM 754 N N . GLY A 1 94 ? -2.990 -10.616 -6.627 1.00 56.72 94 GLY A N 1
ATOM 755 C CA . GLY A 1 94 ? -4.045 -11.125 -5.748 1.00 56.72 94 GLY A CA 1
ATOM 756 C C . GLY A 1 94 ? -3.590 -12.099 -4.649 1.00 56.72 94 GLY A C 1
ATOM 757 O O . GLY A 1 94 ? -4.444 -12.695 -3.997 1.00 56.72 94 GLY A O 1
ATOM 758 N N . LYS A 1 95 ? -2.280 -12.307 -4.443 1.00 55.97 95 LYS A N 1
ATOM 759 C CA . LYS A 1 95 ? -1.760 -13.535 -3.803 1.00 55.97 95 LYS A CA 1
ATOM 760 C C . LYS A 1 95 ? -0.735 -13.341 -2.683 1.00 55.97 95 LYS A C 1
ATOM 762 O O . LYS A 1 95 ? -0.060 -14.299 -2.318 1.00 55.97 95 LYS A O 1
ATOM 767 N N . TYR A 1 96 ? -0.616 -12.159 -2.082 1.00 69.31 96 TYR A N 1
ATOM 768 C CA . TYR A 1 96 ? 0.392 -11.954 -1.031 1.00 69.31 96 TYR A CA 1
ATOM 769 C C . TYR A 1 96 ? -0.228 -11.877 0.352 1.00 69.31 96 TYR A C 1
ATOM 771 O O . TYR A 1 96 ? -0.703 -10.835 0.807 1.00 69.31 96 TYR A O 1
ATOM 779 N N . ASN A 1 97 ? -0.225 -13.045 0.997 1.00 75.38 97 ASN A N 1
ATOM 780 C CA . ASN A 1 97 ? -0.703 -13.216 2.353 1.00 75.38 97 ASN A CA 1
ATOM 781 C C . ASN A 1 97 ? 0.339 -12.700 3.344 1.00 75.38 97 ASN A C 1
ATOM 783 O O . ASN A 1 97 ? 1.500 -13.092 3.332 1.00 75.38 97 ASN A O 1
ATOM 787 N N . LYS A 1 98 ? -0.116 -11.883 4.276 1.00 84.00 98 LYS A N 1
ATOM 788 C CA . LYS A 1 98 ? 0.609 -11.393 5.434 1.00 84.00 98 LYS A CA 1
ATOM 789 C C . LYS A 1 98 ? 1.281 -12.494 6.268 1.00 84.00 98 LYS A C 1
ATOM 791 O O . LYS A 1 98 ? 2.268 -12.230 6.957 1.00 84.00 98 LYS A O 1
ATOM 796 N N . SER A 1 99 ? 0.784 -13.730 6.210 1.00 77.25 99 SER A N 1
ATOM 797 C CA . SER A 1 99 ? 1.376 -14.892 6.881 1.00 77.25 99 SER A CA 1
ATOM 798 C C . SER A 1 99 ? 2.791 -15.237 6.411 1.00 77.25 99 SER A C 1
ATOM 800 O O . SER A 1 99 ? 3.487 -15.938 7.139 1.00 77.25 99 SER A O 1
ATOM 802 N N . VAL A 1 100 ? 3.240 -14.747 5.246 1.00 75.44 100 VAL A N 1
ATOM 803 C CA . VAL A 1 100 ? 4.621 -14.970 4.771 1.00 75.44 100 VAL A CA 1
ATOM 804 C C . VAL A 1 100 ? 5.668 -14.310 5.674 1.00 75.44 100 VAL A C 1
ATOM 806 O O . VAL A 1 100 ? 6.808 -14.757 5.719 1.00 75.44 100 VAL A O 1
ATOM 809 N N . PHE A 1 101 ? 5.284 -13.292 6.453 1.00 78.94 101 PHE A N 1
ATOM 810 C CA . PHE A 1 101 ? 6.161 -12.660 7.435 1.00 78.94 101 PHE A CA 1
ATOM 811 C C . PHE A 1 101 ? 5.942 -13.277 8.829 1.00 78.94 101 PHE A C 1
ATOM 813 O O . PHE A 1 101 ? 4.881 -13.066 9.425 1.00 78.94 101 PHE A O 1
ATOM 820 N N . PRO A 1 102 ? 6.945 -13.946 9.438 1.00 72.06 102 PRO A N 1
ATOM 821 C CA . PRO A 1 102 ? 6.776 -14.690 10.697 1.00 72.06 102 PRO A CA 1
ATOM 822 C C . PRO A 1 102 ? 6.297 -13.861 11.901 1.00 72.06 102 PRO A C 1
ATOM 824 O O . PRO A 1 102 ? 5.800 -14.396 12.891 1.00 72.06 102 PRO A O 1
ATOM 827 N N . ARG A 1 103 ? 6.478 -12.535 11.858 1.00 78.25 103 ARG A N 1
ATOM 828 C CA . ARG A 1 103 ? 6.105 -11.594 12.932 1.00 78.25 103 ARG A CA 1
ATOM 829 C C . ARG A 1 103 ? 4.939 -10.690 12.555 1.00 78.25 103 ARG A C 1
ATOM 831 O O . ARG A 1 103 ? 4.727 -9.655 13.202 1.00 78.25 103 ARG A O 1
ATOM 838 N N . SER A 1 104 ? 4.207 -11.045 11.511 1.00 79.56 104 SER A N 1
ATOM 839 C CA . SER A 1 104 ? 3.046 -10.292 11.089 1.00 79.56 104 SER A CA 1
ATOM 840 C C . SER A 1 104 ? 1.917 -10.397 12.118 1.00 79.56 104 SER A C 1
ATOM 842 O O . SER A 1 104 ? 1.816 -11.343 12.904 1.00 79.56 104 SER A O 1
ATOM 844 N N . LYS A 1 105 ? 1.104 -9.345 12.198 1.00 84.00 105 LYS A N 1
ATOM 845 C CA . LYS A 1 105 ? -0.028 -9.241 13.124 1.00 84.00 105 LYS A CA 1
ATOM 846 C C . LYS A 1 105 ? -1.265 -8.819 12.352 1.00 84.00 105 LYS A C 1
ATOM 848 O O . LYS A 1 105 ? -1.180 -7.871 11.578 1.00 84.00 105 LYS A O 1
ATOM 853 N N . SER A 1 106 ? -2.401 -9.466 12.596 1.00 81.00 106 SER A N 1
ATOM 854 C CA . SER A 1 106 ? -3.666 -9.173 11.903 1.00 81.00 106 SER A CA 1
ATOM 855 C C . SER A 1 106 ? -4.164 -7.738 12.108 1.00 81.00 106 SER A C 1
ATOM 857 O O . SER A 1 106 ? -4.830 -7.200 11.238 1.00 81.00 106 SER A O 1
ATOM 859 N N . TRP A 1 107 ? -3.819 -7.097 13.229 1.00 83.38 107 TRP A N 1
ATOM 860 C CA . TRP A 1 107 ? -4.197 -5.709 13.528 1.00 83.38 107 TRP A CA 1
ATOM 861 C C . TRP A 1 107 ? -3.286 -4.653 12.889 1.00 83.38 107 TRP A C 1
ATOM 863 O O . TRP A 1 107 ? -3.646 -3.482 12.845 1.00 83.38 107 TRP A O 1
ATOM 873 N N . ARG A 1 108 ? -2.091 -5.041 12.434 1.00 88.50 108 ARG A N 1
ATOM 874 C CA . ARG A 1 108 ? -1.088 -4.120 11.878 1.00 88.50 108 ARG A CA 1
ATOM 875 C C . ARG A 1 108 ? -1.279 -4.009 10.369 1.00 88.50 108 ARG A C 1
ATOM 877 O O . ARG A 1 108 ? -1.815 -4.930 9.770 1.00 88.50 108 ARG A O 1
ATOM 884 N N . LEU A 1 109 ? -0.758 -2.978 9.720 1.00 89.94 109 LEU A N 1
ATOM 885 C CA . LEU A 1 109 ? -0.493 -3.045 8.277 1.00 89.94 109 LEU A CA 1
ATOM 886 C C . LEU A 1 109 ? 0.756 -3.912 8.020 1.00 89.94 109 LEU A C 1
ATOM 888 O O . LEU A 1 109 ? 1.635 -3.974 8.880 1.00 89.94 109 LEU A O 1
ATOM 892 N N . SER A 1 110 ? 0.813 -4.643 6.904 1.00 91.44 110 SER A N 1
ATOM 893 C CA . SER A 1 110 ? 2.059 -5.263 6.422 1.00 91.44 110 SER A CA 1
ATOM 894 C C . SER A 1 110 ? 2.515 -4.538 5.171 1.00 91.44 110 SER A C 1
ATOM 896 O O . SER A 1 110 ? 1.720 -4.384 4.243 1.00 91.44 110 SER A O 1
ATOM 898 N N . VAL A 1 111 ? 3.772 -4.112 5.150 1.00 93.88 111 VAL A N 1
ATOM 899 C CA . VAL A 1 111 ? 4.379 -3.436 4.002 1.00 93.88 111 VAL A CA 1
ATOM 900 C C . VAL A 1 111 ? 5.718 -4.101 3.737 1.00 93.88 111 VAL A C 1
ATOM 902 O O . VAL A 1 111 ? 6.627 -3.979 4.549 1.00 93.88 111 VAL A O 1
ATOM 905 N N . GLU A 1 112 ? 5.815 -4.828 2.632 1.00 93.69 112 GLU A N 1
ATOM 906 C CA . GLU A 1 112 ? 7.059 -5.453 2.192 1.00 93.69 112 GLU A CA 1
ATOM 907 C C . GLU A 1 112 ? 8.003 -4.379 1.637 1.00 93.69 112 GLU A C 1
ATOM 909 O O . GLU A 1 112 ? 7.585 -3.439 0.945 1.00 93.69 112 GLU A O 1
ATOM 914 N N . ASP A 1 113 ? 9.277 -4.506 1.984 1.00 95.12 113 ASP A N 1
ATOM 915 C CA . ASP A 1 113 ? 10.344 -3.748 1.350 1.00 95.12 113 ASP A CA 1
ATOM 916 C C . ASP A 1 113 ? 10.568 -4.237 -0.099 1.00 95.12 113 ASP A C 1
ATOM 918 O O . ASP A 1 113 ? 10.536 -5.445 -0.342 1.00 95.12 113 ASP A O 1
ATOM 922 N N . PRO A 1 114 ? 10.777 -3.341 -1.081 1.00 94.56 114 PRO A N 1
ATOM 923 C CA . PRO A 1 114 ? 10.932 -3.729 -2.483 1.00 94.56 114 PRO A CA 1
ATOM 924 C C . PRO A 1 114 ? 12.092 -4.694 -2.760 1.00 94.56 114 PRO A C 1
ATOM 926 O O . PRO A 1 114 ? 11.998 -5.463 -3.714 1.00 94.56 114 PRO A O 1
ATOM 929 N N . PHE A 1 115 ? 13.162 -4.675 -1.964 1.00 94.81 115 PHE A N 1
ATOM 930 C CA . PHE A 1 115 ? 14.352 -5.504 -2.186 1.00 94.81 115 PHE A CA 1
ATOM 931 C C . PHE A 1 115 ? 14.542 -6.548 -1.082 1.00 94.81 115 PHE A C 1
ATOM 933 O O . PHE A 1 115 ? 14.964 -7.675 -1.346 1.00 94.81 115 PHE A O 1
ATOM 940 N N . GLU A 1 116 ? 14.170 -6.209 0.152 1.00 93.62 116 GLU A N 1
ATOM 941 C CA . GLU A 1 116 ? 14.128 -7.114 1.306 1.00 93.62 116 GLU A CA 1
ATOM 942 C C . GLU A 1 116 ? 12.809 -7.931 1.334 1.00 93.62 116 GLU A C 1
ATOM 944 O O . GLU A 1 116 ? 12.064 -7.946 2.320 1.00 93.62 116 GLU A O 1
ATOM 949 N N . THR A 1 117 ? 12.495 -8.624 0.231 1.00 90.06 117 THR A N 1
ATOM 950 C CA . THR A 1 117 ? 11.247 -9.400 0.054 1.00 90.06 117 THR A CA 1
ATOM 951 C C . THR A 1 117 ? 11.189 -10.659 0.925 1.00 90.06 117 THR A C 1
ATOM 953 O O . THR A 1 117 ? 12.202 -11.095 1.477 1.00 90.06 117 THR A O 1
ATOM 956 N N . TYR A 1 118 ? 10.010 -11.283 1.062 1.00 85.31 118 TYR A N 1
ATOM 957 C CA . TYR A 1 118 ? 9.812 -12.436 1.957 1.00 85.31 118 TYR A CA 1
ATOM 958 C C . TYR A 1 118 ? 10.727 -13.638 1.660 1.00 85.31 118 TYR A C 1
ATOM 960 O O . TYR A 1 118 ? 11.034 -14.418 2.560 1.00 85.31 118 TYR A O 1
ATOM 968 N N . ASP A 1 119 ? 11.122 -13.794 0.400 1.00 86.38 119 ASP A N 1
ATOM 969 C CA . ASP A 1 119 ? 11.992 -14.838 -0.145 1.00 86.38 119 ASP A CA 1
ATOM 970 C C . ASP A 1 119 ? 13.449 -14.380 -0.317 1.00 86.38 119 ASP A C 1
ATOM 972 O O . ASP A 1 119 ? 14.292 -15.142 -0.792 1.00 86.38 119 ASP A O 1
ATOM 976 N N . SER A 1 120 ? 13.766 -13.147 0.080 1.00 89.81 120 SER A N 1
ATOM 977 C CA . SER A 1 120 ? 15.133 -12.638 0.094 1.00 89.81 120 SER A CA 1
ATOM 978 C C . SER A 1 120 ? 15.938 -13.198 1.274 1.00 89.81 120 SER A C 1
ATOM 980 O O . SER A 1 120 ? 15.410 -13.788 2.219 1.00 89.81 120 SER A O 1
ATOM 982 N N . VAL A 1 121 ? 17.253 -12.963 1.258 1.00 88.69 121 VAL A N 1
ATOM 983 C CA . VAL A 1 121 ? 18.149 -13.321 2.372 1.00 88.69 121 VAL A CA 1
ATOM 984 C C . VAL A 1 121 ? 17.857 -12.536 3.657 1.00 88.69 121 VAL A C 1
ATOM 986 O O . VAL A 1 121 ? 18.288 -12.945 4.738 1.00 88.69 121 VAL A O 1
ATOM 989 N N . GLN A 1 122 ? 17.130 -11.421 3.551 1.00 89.12 122 GLN A N 1
ATOM 990 C CA . GLN A 1 122 ? 16.761 -10.563 4.667 1.00 89.12 122 GLN A CA 1
ATOM 991 C C . GLN A 1 122 ? 15.324 -10.044 4.485 1.00 89.12 122 GLN A C 1
ATOM 993 O O . GLN A 1 122 ? 15.138 -8.909 4.076 1.00 89.12 122 GLN A O 1
ATOM 998 N N . PRO A 1 123 ? 14.293 -10.845 4.798 1.00 90.50 123 PRO A N 1
ATOM 999 C CA . PRO A 1 123 ? 12.904 -10.405 4.705 1.00 90.50 123 PRO A CA 1
ATOM 1000 C C . PRO A 1 123 ? 12.566 -9.260 5.659 1.00 90.50 123 PRO A C 1
ATOM 1002 O O . PRO A 1 123 ? 12.799 -9.373 6.870 1.00 90.50 123 PRO A O 1
ATOM 1005 N N . HIS A 1 124 ? 11.917 -8.212 5.150 1.00 91.31 124 HIS A N 1
ATOM 1006 C CA . HIS A 1 124 ? 11.584 -7.030 5.938 1.00 91.31 124 HIS A CA 1
ATOM 1007 C C . HIS A 1 124 ? 10.145 -6.544 5.715 1.00 91.31 124 HIS A C 1
ATOM 1009 O O . HIS A 1 124 ? 9.742 -6.120 4.635 1.00 91.31 124 HIS A O 1
ATOM 1015 N N . ASP A 1 125 ? 9.366 -6.581 6.801 1.00 92.12 125 ASP A N 1
ATOM 1016 C CA . ASP A 1 125 ? 8.064 -5.918 6.907 1.00 92.12 125 ASP A CA 1
ATOM 1017 C C . ASP A 1 125 ? 8.262 -4.544 7.561 1.00 92.12 125 ASP A C 1
ATOM 1019 O O . ASP A 1 125 ? 8.411 -4.443 8.783 1.00 92.12 125 ASP A O 1
ATOM 1023 N N . LEU A 1 126 ? 8.217 -3.479 6.760 1.00 93.50 126 LEU A N 1
ATOM 1024 C CA . LEU A 1 126 ? 8.351 -2.086 7.203 1.00 93.50 126 LEU A CA 1
ATOM 1025 C C . LEU A 1 126 ? 7.257 -1.689 8.207 1.00 93.50 126 LEU A C 1
ATOM 1027 O O . LEU A 1 126 ? 7.437 -0.778 9.015 1.00 93.50 126 LEU A O 1
ATOM 1031 N N . GLY A 1 127 ? 6.128 -2.406 8.222 1.00 90.81 127 GLY A N 1
ATOM 1032 C CA . GLY A 1 127 ? 5.069 -2.217 9.209 1.00 90.81 127 GLY A CA 1
ATOM 1033 C C . GLY A 1 127 ? 5.473 -2.625 10.629 1.00 90.81 127 GLY A C 1
ATOM 1034 O O . GLY A 1 127 ? 4.790 -2.252 11.582 1.00 90.81 127 GLY A O 1
ATOM 1035 N N . MET A 1 128 ? 6.573 -3.367 10.819 1.00 90.81 128 MET A N 1
ATOM 1036 C CA . MET A 1 128 ? 6.961 -3.942 12.114 1.00 90.81 128 MET A CA 1
ATOM 1037 C C . MET A 1 128 ? 7.195 -2.934 13.238 1.00 90.81 128 MET A C 1
ATOM 1039 O O . MET A 1 128 ? 7.046 -3.298 14.408 1.00 90.81 128 MET A O 1
ATOM 1043 N N . VAL A 1 129 ? 7.514 -1.689 12.898 1.00 90.44 129 VAL A N 1
ATOM 1044 C CA . VAL A 1 129 ? 7.740 -0.604 13.862 1.00 90.44 129 VAL A CA 1
ATOM 1045 C C . VAL A 1 129 ? 6.443 -0.068 14.479 1.00 90.44 129 VAL A C 1
ATOM 1047 O O . VAL A 1 129 ? 6.475 0.593 15.517 1.00 90.44 129 VAL A O 1
ATOM 1050 N N . ILE A 1 130 ? 5.288 -0.369 13.875 1.00 89.19 130 ILE A N 1
ATOM 1051 C CA . ILE A 1 130 ? 3.988 0.142 14.310 1.00 89.19 130 ILE A CA 1
ATOM 1052 C C . ILE A 1 130 ? 3.466 -0.697 15.482 1.00 89.19 130 ILE A C 1
ATOM 1054 O O . ILE A 1 130 ? 3.160 -1.886 15.355 1.00 89.19 130 ILE A O 1
ATOM 1058 N N . GLY A 1 131 ? 3.337 -0.055 16.643 1.00 90.81 131 GLY A N 1
ATOM 1059 C CA . GLY A 1 131 ? 2.650 -0.620 17.802 1.00 90.81 131 GLY A CA 1
ATOM 1060 C C . GLY A 1 131 ? 1.127 -0.536 17.675 1.00 90.81 131 GLY A C 1
ATOM 1061 O O . GLY A 1 131 ? 0.602 0.273 16.919 1.00 90.81 131 GLY A O 1
ATOM 1062 N N . GLU A 1 132 ? 0.413 -1.322 18.479 1.00 88.12 132 GLU A N 1
ATOM 1063 C CA . GLU A 1 132 ? -1.054 -1.461 18.427 1.00 88.12 132 GLU A CA 1
ATOM 1064 C C . GLU A 1 132 ? -1.792 -0.108 18.455 1.00 88.12 132 GLU A C 1
ATOM 1066 O O . GLU A 1 132 ? -2.563 0.195 17.554 1.00 88.12 132 GLU A O 1
ATOM 1071 N N . ARG A 1 133 ? -1.453 0.774 19.410 1.00 89.25 133 ARG A N 1
ATOM 1072 C CA . ARG A 1 133 ? -2.040 2.126 19.502 1.00 89.25 133 ARG A CA 1
ATOM 1073 C C . ARG A 1 133 ? -1.715 3.003 18.289 1.00 89.25 133 ARG A C 1
ATOM 1075 O O . ARG A 1 133 ? -2.540 3.812 17.891 1.00 89.25 133 ARG A O 1
ATOM 1082 N N . GLY A 1 134 ? -0.501 2.892 17.750 1.00 90.62 134 GLY A N 1
ATOM 1083 C CA . GLY A 1 134 ? -0.116 3.637 16.549 1.00 90.62 134 GLY A CA 1
ATOM 1084 C C . GLY A 1 134 ? -0.912 3.167 15.335 1.00 90.62 134 GLY A C 1
ATOM 1085 O O . GLY A 1 134 ? -1.329 3.987 14.527 1.00 90.62 134 GLY A O 1
ATOM 1086 N N . SER A 1 135 ? -1.189 1.863 15.267 1.00 90.88 135 SER A N 1
ATOM 1087 C CA . SER A 1 135 ? -2.051 1.272 14.249 1.00 90.88 135 SER A CA 1
ATOM 1088 C C . SER A 1 135 ? -3.486 1.787 14.353 1.00 90.88 135 SER A C 1
ATOM 1090 O O . SER A 1 135 ? -4.054 2.150 13.331 1.00 90.88 135 SER A O 1
ATOM 1092 N N . ASP A 1 136 ? -4.055 1.867 15.564 1.00 87.81 136 ASP A N 1
ATOM 1093 C CA . ASP A 1 136 ? -5.397 2.437 15.760 1.00 87.81 136 ASP A CA 1
ATOM 1094 C C . ASP A 1 136 ? -5.464 3.880 15.240 1.00 87.81 136 ASP A C 1
ATOM 1096 O O . ASP A 1 136 ? -6.327 4.195 14.429 1.00 87.81 136 ASP A O 1
ATOM 1100 N N . VAL A 1 137 ? -4.518 4.735 15.655 1.00 92.56 137 VAL A N 1
ATOM 1101 C CA . VAL A 1 137 ? -4.470 6.143 15.225 1.00 92.56 137 VAL A CA 1
ATOM 1102 C C . VAL A 1 137 ? -4.341 6.234 13.708 1.00 92.56 137 VAL A C 1
ATOM 1104 O O . VAL A 1 137 ? -5.106 6.944 13.076 1.00 92.56 137 VAL A O 1
ATOM 1107 N N . MET A 1 138 ? -3.420 5.482 13.104 1.00 92.62 138 MET A N 1
ATOM 1108 C CA . MET A 1 138 ? -3.233 5.480 11.652 1.00 92.62 138 MET A CA 1
ATOM 1109 C C . MET A 1 138 ? -4.531 5.132 10.907 1.00 92.62 138 MET A C 1
ATOM 1111 O O . MET A 1 138 ? -4.869 5.804 9.936 1.00 92.62 138 MET A O 1
ATOM 1115 N N . TRP A 1 139 ? -5.272 4.115 11.356 1.00 90.00 139 TRP A N 1
ATOM 1116 C CA . TRP A 1 139 ? -6.532 3.728 10.718 1.00 90.00 139 TRP A CA 1
ATOM 1117 C C . TRP A 1 139 ? -7.663 4.731 10.961 1.00 90.00 139 TRP A C 1
ATOM 1119 O O . TRP A 1 139 ? -8.437 4.989 10.041 1.00 90.00 139 TRP A O 1
ATOM 1129 N N . GLU A 1 140 ? -7.746 5.315 12.158 1.00 89.81 140 GLU A N 1
ATOM 1130 C CA . GLU A 1 140 ? -8.703 6.384 12.475 1.00 89.81 140 GLU A CA 1
ATOM 1131 C C . GLU A 1 140 ? -8.441 7.640 11.620 1.00 89.81 140 GLU A C 1
ATOM 1133 O O . GLU A 1 140 ? -9.383 8.245 11.111 1.00 89.81 140 GLU A O 1
ATOM 1138 N N . GLU A 1 141 ? -7.176 8.009 11.403 1.00 95.00 141 GLU A N 1
ATOM 1139 C CA . GLU A 1 141 ? -6.797 9.152 10.563 1.00 95.00 141 GLU A CA 1
ATOM 1140 C C . GLU A 1 141 ? -7.028 8.891 9.069 1.00 95.00 141 GLU A C 1
ATOM 1142 O O . GLU A 1 141 ? -7.554 9.761 8.377 1.00 95.00 141 GLU A O 1
ATOM 1147 N N . LEU A 1 142 ? -6.695 7.695 8.565 1.00 92.94 142 LEU A N 1
ATOM 1148 C CA . LEU A 1 142 ? -6.974 7.321 7.171 1.00 92.94 142 LEU A CA 1
ATOM 1149 C C . LEU A 1 142 ? -8.474 7.361 6.867 1.00 92.94 142 LEU A C 1
ATOM 1151 O O . LEU A 1 142 ? -8.880 7.803 5.794 1.00 92.94 142 LEU A O 1
ATOM 1155 N N . ASP A 1 143 ? -9.301 6.916 7.810 1.00 90.38 143 ASP A N 1
ATOM 1156 C CA . ASP A 1 143 ? -10.749 6.957 7.652 1.00 90.38 143 ASP A CA 1
ATOM 1157 C C . ASP A 1 143 ? -11.325 8.368 7.754 1.00 90.38 143 ASP A C 1
ATOM 1159 O O . ASP A 1 143 ? -12.172 8.725 6.942 1.00 90.38 143 ASP A O 1
ATOM 1163 N N . ARG A 1 144 ? -10.829 9.201 8.676 1.00 91.50 144 ARG A N 1
ATOM 1164 C CA . ARG A 1 144 ? -11.230 10.613 8.732 1.00 91.50 144 ARG A CA 1
ATOM 1165 C C . ARG A 1 144 ? -10.863 11.344 7.441 1.00 91.50 144 ARG A C 1
ATOM 1167 O O . ARG A 1 144 ? -11.662 12.115 6.920 1.00 91.50 144 ARG A O 1
ATOM 1174 N N . ALA A 1 145 ? -9.667 11.093 6.910 1.00 93.06 145 ALA A N 1
ATOM 1175 C CA . ALA A 1 145 ? -9.224 11.678 5.651 1.00 93.06 145 ALA A CA 1
ATOM 1176 C C . ALA A 1 145 ? -10.089 11.211 4.472 1.00 93.06 145 ALA A C 1
ATOM 1178 O O . ALA A 1 145 ? -10.453 12.032 3.628 1.00 93.06 145 ALA A O 1
ATOM 1179 N N . ARG A 1 146 ? -10.493 9.930 4.451 1.00 90.56 146 ARG A N 1
ATOM 1180 C CA . ARG A 1 146 ? -11.506 9.441 3.509 1.00 90.56 146 ARG A CA 1
ATOM 1181 C C . ARG A 1 146 ? -12.785 10.264 3.637 1.00 90.56 146 ARG A C 1
ATOM 1183 O O . ARG A 1 146 ? -13.217 10.799 2.637 1.00 90.56 146 ARG A O 1
ATOM 1190 N N . GLU A 1 147 ? -13.367 10.409 4.827 1.00 88.69 147 GLU A N 1
ATOM 1191 C CA . GLU A 1 147 ? -14.636 11.139 5.008 1.00 88.69 147 GLU A CA 1
ATOM 1192 C C . GLU A 1 147 ? -14.574 12.591 4.522 1.00 88.69 147 GLU A C 1
ATOM 1194 O O . GLU A 1 147 ? -15.487 13.047 3.837 1.00 88.69 147 GLU A O 1
ATOM 1199 N N . ILE A 1 148 ? -13.480 13.297 4.820 1.00 89.44 148 ILE A N 1
ATOM 1200 C CA . ILE A 1 148 ? -13.262 14.678 4.364 1.00 89.44 148 ILE A CA 1
ATOM 1201 C C . ILE A 1 148 ? -13.204 14.736 2.830 1.00 89.44 148 ILE A C 1
ATOM 1203 O O . ILE A 1 148 ? -13.838 15.589 2.209 1.00 89.44 148 ILE A O 1
ATOM 1207 N N . THR A 1 149 ? -12.465 13.809 2.218 1.00 86.62 149 THR A N 1
ATOM 1208 C CA . THR A 1 149 ? -12.244 13.771 0.763 1.00 86.62 149 THR A CA 1
ATOM 1209 C C . THR A 1 149 ? -13.364 13.071 -0.014 1.00 86.62 149 THR A C 1
ATOM 1211 O O . THR A 1 149 ? -13.444 13.215 -1.231 1.00 86.62 149 THR A O 1
ATOM 1214 N N . GLU A 1 150 ? -14.271 12.365 0.667 1.00 75.06 150 GLU A N 1
ATOM 1215 C CA . GLU A 1 150 ? -15.389 11.633 0.063 1.00 75.06 150 GLU A CA 1
ATOM 1216 C C . GLU A 1 150 ? -16.358 12.590 -0.630 1.00 75.06 150 GLU A C 1
ATOM 1218 O O . GLU A 1 150 ? -16.859 12.282 -1.702 1.00 75.06 150 GLU A O 1
ATOM 1223 N N . SER A 1 151 ? -16.578 13.777 -0.058 1.00 68.44 151 SER A N 1
ATOM 1224 C CA . SER A 1 151 ? -17.412 14.808 -0.687 1.00 68.44 151 SER A CA 1
ATOM 1225 C C . SER A 1 151 ? -16.809 15.315 -2.002 1.00 68.44 151 SER A C 1
ATOM 1227 O O . SER A 1 151 ? -17.531 15.502 -2.979 1.00 68.44 151 SER A O 1
ATOM 1229 N N . SER A 1 152 ? -15.481 15.470 -2.069 1.00 64.25 152 SER A N 1
ATOM 1230 C CA . SER A 1 152 ? -14.773 15.748 -3.322 1.00 64.25 152 SER A CA 1
ATOM 1231 C C . SER A 1 152 ? -14.918 14.582 -4.293 1.00 64.25 152 SER A C 1
ATOM 1233 O O . SER A 1 152 ? -15.219 14.814 -5.452 1.00 64.25 152 SER A O 1
ATOM 1235 N N . TRP A 1 153 ? -14.797 13.335 -3.830 1.00 65.25 153 TRP A N 1
ATOM 1236 C CA . TRP A 1 153 ? -14.995 12.148 -4.667 1.00 65.25 153 TRP A CA 1
ATOM 1237 C C . TRP A 1 153 ? -16.400 12.090 -5.279 1.00 65.25 153 TRP A C 1
ATOM 1239 O O . TRP A 1 153 ? -16.536 11.923 -6.487 1.00 65.25 153 TRP A O 1
ATOM 1249 N N . THR A 1 154 ? -17.452 12.275 -4.477 1.00 66.31 154 THR A N 1
ATOM 1250 C CA . THR A 1 154 ? -18.842 12.232 -4.957 1.00 66.31 154 THR A CA 1
ATOM 1251 C C . THR A 1 154 ? -19.182 13.403 -5.870 1.00 66.31 154 THR A C 1
ATOM 1253 O O . THR A 1 154 ? -19.900 13.216 -6.846 1.00 66.31 154 THR A O 1
ATOM 1256 N N . ASN A 1 155 ? -18.657 14.598 -5.583 1.00 62.22 155 ASN A N 1
ATOM 1257 C CA . ASN A 1 155 ? -18.935 15.792 -6.382 1.00 62.22 155 ASN A CA 1
ATOM 1258 C C . ASN A 1 155 ? -18.117 15.832 -7.685 1.00 62.22 155 ASN A C 1
ATOM 1260 O O . ASN A 1 155 ? -18.621 16.325 -8.691 1.00 62.22 155 ASN A O 1
ATOM 1264 N N . LEU A 1 156 ? -16.886 15.301 -7.690 1.00 57.09 156 LEU A N 1
ATOM 1265 C CA . LEU A 1 156 ? -16.039 15.189 -8.889 1.00 57.09 156 LEU A CA 1
ATOM 1266 C C . LEU A 1 156 ? -16.495 14.043 -9.805 1.00 57.09 156 LEU A C 1
ATOM 1268 O O . LEU A 1 156 ? -16.403 14.159 -11.023 1.00 57.09 156 LEU A O 1
ATOM 1272 N N . PHE A 1 157 ? -17.039 12.962 -9.235 1.00 58.25 157 PHE A N 1
ATOM 1273 C CA . PHE A 1 157 ? -17.579 11.812 -9.965 1.00 58.25 157 PHE A CA 1
ATOM 1274 C C . PHE A 1 157 ? -19.092 11.702 -9.797 1.00 58.25 157 PHE A C 1
ATOM 1276 O O . PHE A 1 157 ? -19.605 10.692 -9.309 1.00 58.25 157 PHE A O 1
ATOM 1283 N N . ASN A 1 158 ? -19.830 12.717 -10.253 1.00 49.28 158 ASN A N 1
ATOM 1284 C CA . ASN A 1 158 ? -21.272 12.584 -10.438 1.00 49.28 158 ASN A CA 1
ATOM 1285 C C . ASN A 1 158 ? -21.556 11.464 -11.472 1.00 49.28 158 ASN A C 1
ATOM 1287 O O . ASN A 1 158 ? -21.539 11.659 -12.684 1.00 49.28 158 ASN A O 1
ATOM 1291 N N . SER A 1 159 ? -21.805 10.259 -10.951 1.00 48.78 159 SER A N 1
ATOM 1292 C CA . SER A 1 159 ? -22.502 9.120 -11.566 1.00 48.78 159 SER A CA 1
ATOM 1293 C C . SER A 1 159 ? -21.810 8.226 -12.620 1.00 48.78 159 SER A C 1
ATOM 1295 O O . SER A 1 159 ? -22.467 7.285 -13.063 1.00 48.78 159 SER A O 1
ATOM 1297 N N . SER A 1 160 ? -20.538 8.406 -13.008 1.00 49.62 160 SER A N 1
ATOM 1298 C CA . SER A 1 160 ? -19.981 7.619 -14.146 1.00 49.62 160 SER A CA 1
ATOM 1299 C C . SER A 1 160 ? -18.861 6.618 -13.831 1.00 49.62 160 SER A C 1
ATOM 1301 O O . SER A 1 160 ? -18.721 5.642 -14.565 1.00 49.62 160 SER A O 1
ATOM 1303 N N . SER A 1 161 ? -18.074 6.792 -12.760 1.00 58.72 161 SER A N 1
ATOM 1304 C CA . SER A 1 161 ? -16.995 5.831 -12.472 1.00 58.72 161 SER A CA 1
ATOM 1305 C C . SER A 1 161 ? -17.517 4.601 -11.742 1.00 58.72 161 SER A C 1
ATOM 1307 O O . SER A 1 161 ? -17.987 4.667 -10.604 1.00 58.72 161 SER A O 1
ATOM 1309 N N . THR A 1 162 ? -17.378 3.448 -12.391 1.00 62.47 162 THR A N 1
ATOM 1310 C CA . THR A 1 162 ? -17.625 2.136 -11.793 1.00 62.47 162 THR A CA 1
ATOM 1311 C C . THR A 1 162 ? -16.355 1.501 -11.240 1.00 62.47 162 THR A C 1
ATOM 1313 O O . THR A 1 162 ? -16.407 0.347 -10.830 1.00 62.47 162 THR A O 1
ATOM 1316 N N . TYR A 1 163 ? -15.221 2.211 -11.197 1.00 70.88 163 TYR A N 1
ATOM 1317 C CA . TYR A 1 163 ? -13.912 1.607 -10.919 1.00 70.88 163 TYR A CA 1
ATOM 1318 C C . TYR A 1 163 ? -13.883 0.766 -9.631 1.00 70.88 163 TYR A C 1
ATOM 1320 O O . TYR A 1 163 ? -13.338 -0.342 -9.590 1.00 70.88 163 TYR A O 1
ATOM 1328 N N . PHE A 1 164 ? -14.511 1.283 -8.572 1.00 71.75 164 PHE A N 1
ATOM 1329 C CA . PHE A 1 164 ? -14.680 0.582 -7.298 1.00 71.75 164 PHE A CA 1
ATOM 1330 C C . PHE A 1 164 ? -16.006 -0.191 -7.191 1.00 71.75 164 PHE A C 1
ATOM 1332 O O . PHE A 1 164 ? -16.146 -1.026 -6.292 1.00 71.75 164 PHE A O 1
ATOM 1339 N N . ASN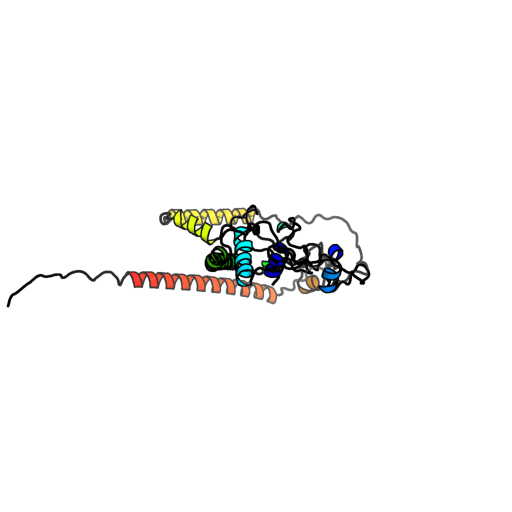 A 1 165 ? -16.966 0.047 -8.090 1.00 67.75 165 ASN A N 1
ATOM 1340 C CA . ASN A 1 165 ? -18.238 -0.672 -8.120 1.00 67.75 165 ASN A CA 1
ATOM 1341 C C . ASN A 1 165 ? -17.978 -2.138 -8.503 1.00 67.75 165 ASN A C 1
ATOM 1343 O O . ASN A 1 165 ? -17.244 -2.440 -9.437 1.00 67.75 165 ASN A O 1
ATOM 1347 N N . GLY A 1 166 ? -18.525 -3.074 -7.726 1.00 63.12 166 GLY A N 1
ATOM 1348 C CA . GLY A 1 166 ? -18.280 -4.511 -7.904 1.00 63.12 166 GLY A CA 1
ATOM 1349 C C . GLY A 1 166 ? -16.951 -5.026 -7.331 1.00 63.12 166 GLY A C 1
ATOM 1350 O O . GLY A 1 166 ? -16.788 -6.239 -7.190 1.00 63.12 166 GLY A O 1
ATOM 1351 N N . ARG A 1 167 ? -16.017 -4.154 -6.912 1.00 74.94 167 ARG A N 1
ATOM 1352 C CA . ARG A 1 167 ? -14.820 -4.593 -6.176 1.00 74.94 167 ARG A CA 1
ATOM 1353 C C . ARG A 1 167 ? -15.174 -4.924 -4.733 1.00 74.94 167 ARG A C 1
ATOM 1355 O O . ARG A 1 167 ? -15.934 -4.217 -4.070 1.00 74.94 167 ARG A O 1
ATOM 1362 N N . LYS A 1 168 ? -14.569 -5.995 -4.219 1.00 75.56 168 LYS A N 1
ATOM 1363 C CA . LYS A 1 168 ? -14.791 -6.448 -2.846 1.00 75.56 168 LYS A CA 1
ATOM 1364 C C . LYS A 1 168 ? -14.415 -5.349 -1.853 1.00 75.56 168 LYS A C 1
ATOM 1366 O O . LYS A 1 168 ? -13.328 -4.776 -1.933 1.00 75.56 168 LYS A O 1
ATOM 1371 N N . GLN A 1 169 ? -15.323 -5.093 -0.918 1.00 77.69 169 GLN A N 1
ATOM 1372 C CA . GLN A 1 169 ? -15.048 -4.264 0.244 1.00 77.69 169 GLN A CA 1
ATOM 1373 C C . GLN A 1 169 ? -14.651 -5.144 1.431 1.00 77.69 169 GLN A C 1
ATOM 1375 O O . GLN A 1 169 ? -15.245 -6.199 1.677 1.00 77.69 169 GLN A O 1
ATOM 1380 N N . PHE A 1 170 ? -13.653 -4.704 2.181 1.00 76.19 170 PHE A N 1
ATOM 1381 C CA . PHE A 1 170 ? -13.196 -5.321 3.412 1.00 76.19 170 PHE A CA 1
ATOM 1382 C C . PHE A 1 170 ? -13.576 -4.428 4.588 1.00 76.19 170 PHE A C 1
ATOM 1384 O O . PHE A 1 170 ? -13.417 -3.210 4.557 1.00 76.19 170 PHE A O 1
ATOM 1391 N N . LYS A 1 171 ? -14.103 -5.049 5.646 1.00 63.19 171 LYS A N 1
ATOM 1392 C CA . LYS A 1 171 ? -14.375 -4.340 6.897 1.00 63.19 171 LYS A CA 1
ATOM 1393 C C . LYS A 1 171 ? -13.047 -3.959 7.541 1.00 63.19 171 LYS A C 1
ATOM 1395 O O . LYS A 1 171 ? -12.113 -4.763 7.539 1.00 63.19 171 LYS A O 1
ATOM 1400 N N . LYS A 1 172 ? -13.000 -2.769 8.143 1.00 61.47 172 LYS A N 1
ATOM 1401 C CA . LYS A 1 172 ? -11.858 -2.336 8.953 1.00 61.47 172 LYS A CA 1
ATOM 1402 C C . LYS A 1 172 ? -11.486 -3.417 9.975 1.00 61.47 172 LYS A C 1
ATOM 1404 O O . LYS A 1 172 ? -12.387 -4.069 10.522 1.00 61.47 172 LYS A O 1
ATOM 1409 N N . PRO A 1 173 ? -10.187 -3.604 10.269 1.00 57.88 173 PRO A N 1
ATOM 1410 C CA . PRO A 1 173 ? -9.790 -4.393 11.425 1.00 57.88 173 PRO A CA 1
ATOM 1411 C C . PRO A 1 173 ? -10.466 -3.801 12.666 1.00 57.88 173 PRO A C 1
ATOM 1413 O O . PRO A 1 173 ? -10.456 -2.585 12.845 1.00 57.88 173 PRO A O 1
ATOM 1416 N N . ALA A 1 174 ? -11.084 -4.645 13.499 1.00 55.75 174 ALA A N 1
ATOM 1417 C CA . ALA A 1 174 ? -11.712 -4.186 14.735 1.00 55.75 174 ALA A CA 1
ATOM 1418 C C . ALA A 1 174 ? -10.662 -3.436 15.563 1.00 55.75 174 ALA A C 1
ATOM 1420 O O . ALA A 1 174 ? -9.677 -4.038 15.999 1.00 55.75 174 ALA A O 1
ATOM 1421 N N . THR A 1 175 ? -10.847 -2.132 15.750 1.00 55.00 175 THR A N 1
ATOM 1422 C CA . THR A 1 175 ? -9.889 -1.331 16.507 1.00 55.00 175 THR A CA 1
ATOM 1423 C C . THR A 1 175 ? -9.934 -1.755 17.978 1.00 55.00 175 THR A C 1
ATOM 1425 O O . THR A 1 175 ? -10.947 -2.255 18.500 1.00 55.00 175 THR A O 1
ATOM 1428 N N . LEU A 1 176 ? -8.840 -1.526 18.708 1.00 47.38 176 LEU A N 1
ATOM 1429 C CA . LEU A 1 176 ? -8.873 -1.631 20.172 1.00 47.38 176 LEU A CA 1
ATOM 1430 C C . LEU A 1 176 ? -9.937 -0.698 20.761 1.00 47.38 176 LEU A C 1
ATOM 1432 O O . LEU A 1 176 ? -10.463 -0.982 21.842 1.00 47.38 176 LEU A O 1
ATOM 1436 N N . THR A 1 177 ? -10.223 0.424 20.092 1.00 50.16 177 THR A N 1
ATOM 1437 C CA . THR A 1 177 ? -11.238 1.389 20.512 1.00 50.16 177 THR A CA 1
ATOM 1438 C C . THR A 1 177 ? -12.643 0.829 20.319 1.00 50.16 177 THR A C 1
ATOM 1440 O O . THR A 1 177 ? -13.443 1.002 21.229 1.00 50.16 177 THR A O 1
ATOM 1443 N N . ASP A 1 178 ? -12.929 0.043 19.282 1.00 56.62 178 ASP A N 1
ATOM 1444 C CA . ASP A 1 178 ? -14.220 -0.634 19.090 1.00 56.62 178 ASP A CA 1
ATOM 1445 C C . ASP A 1 178 ? -14.442 -1.744 20.113 1.00 56.62 178 ASP A C 1
ATOM 1447 O O . ASP A 1 178 ? -15.514 -1.850 20.714 1.00 56.62 178 ASP A O 1
ATOM 1451 N N . SER A 1 179 ? -13.400 -2.528 20.389 1.00 50.69 179 SER A N 1
ATOM 1452 C CA . SER A 1 179 ? -13.446 -3.578 21.410 1.00 50.69 179 SER A CA 1
ATOM 1453 C C . SER A 1 179 ? -13.567 -2.991 22.819 1.00 50.69 179 SER A C 1
ATOM 1455 O O . SER A 1 179 ? -14.308 -3.520 23.646 1.00 50.69 179 SER A O 1
ATOM 1457 N N . LYS A 1 180 ? -12.904 -1.860 23.104 1.00 48.78 180 LYS A N 1
ATOM 1458 C CA . LYS A 1 180 ? -13.050 -1.133 24.375 1.00 48.78 180 LYS A CA 1
ATOM 1459 C C . LYS A 1 180 ? -14.350 -0.348 24.465 1.00 48.78 180 LYS A C 1
ATOM 1461 O O . LYS A 1 180 ? -14.875 -0.284 25.561 1.00 48.78 180 LYS A O 1
ATOM 1466 N N . LYS A 1 181 ? -14.887 0.221 23.383 1.00 50.16 181 LYS A N 1
ATOM 1467 C CA . LYS A 1 181 ? -16.193 0.905 23.359 1.00 50.16 181 LYS A CA 1
ATOM 1468 C C . LYS A 1 181 ? -17.321 -0.106 23.553 1.00 50.16 181 LYS A C 1
ATOM 1470 O O . LYS A 1 181 ? -18.161 0.120 24.416 1.00 50.16 181 LYS A O 1
ATOM 1475 N N . LYS A 1 182 ? -17.284 -1.261 22.870 1.00 51.88 182 LYS A N 1
ATOM 1476 C CA . LYS A 1 182 ? -18.206 -2.384 23.129 1.00 51.88 182 LYS A CA 1
ATOM 1477 C C . LYS A 1 182 ? -18.055 -2.928 24.544 1.00 51.88 182 LYS A C 1
ATOM 1479 O O . LYS A 1 182 ? -19.058 -3.071 25.231 1.00 51.88 182 LYS A O 1
ATOM 1484 N N . ALA A 1 183 ? -16.828 -3.162 25.015 1.00 49.53 183 ALA A N 1
ATOM 1485 C CA . ALA A 1 183 ? -16.609 -3.611 26.386 1.00 49.53 183 ALA A CA 1
ATOM 1486 C C . ALA A 1 183 ? -17.060 -2.559 27.410 1.00 49.53 183 ALA A C 1
ATOM 1488 O O . ALA A 1 183 ? -17.712 -2.919 28.369 1.00 49.53 183 ALA A O 1
ATOM 1489 N N . PHE A 1 184 ? -16.801 -1.267 27.212 1.00 43.69 184 PHE A N 1
ATOM 1490 C CA . PHE A 1 184 ? -17.187 -0.200 28.141 1.00 43.69 184 PHE A CA 1
ATOM 1491 C C . PHE A 1 184 ? -18.703 0.043 28.151 1.00 43.69 184 PHE A C 1
ATOM 1493 O O . PHE A 1 184 ? -19.271 0.266 29.218 1.00 43.69 184 PHE A O 1
ATOM 1500 N N . ALA A 1 185 ? -19.367 -0.086 26.998 1.00 50.28 185 ALA A N 1
ATOM 1501 C CA . ALA A 1 185 ? -20.824 -0.063 26.891 1.00 50.28 185 ALA A CA 1
ATOM 1502 C C . ALA A 1 185 ? -21.476 -1.305 27.532 1.00 50.28 185 ALA A C 1
ATOM 1504 O O . ALA A 1 185 ? -22.521 -1.186 28.163 1.00 50.28 185 ALA A O 1
ATOM 1505 N N . GLN A 1 186 ? -20.837 -2.479 27.447 1.00 51.78 186 GLN A N 1
ATOM 1506 C CA . GLN A 1 186 ? -21.320 -3.734 28.047 1.00 51.78 186 GLN A CA 1
ATOM 1507 C C . GLN A 1 186 ? -20.845 -3.955 29.497 1.00 51.78 186 GLN A C 1
ATOM 1509 O O . GLN A 1 186 ? -21.367 -4.814 30.204 1.00 51.78 186 GLN A O 1
ATOM 1514 N N . THR A 1 187 ? -19.869 -3.180 29.980 1.00 40.88 187 THR A N 1
ATOM 1515 C CA . THR A 1 187 ? -19.337 -3.249 31.345 1.00 40.88 187 THR A CA 1
ATOM 1516 C C . THR A 1 187 ? -19.527 -1.934 32.091 1.00 40.88 187 THR A C 1
ATOM 1518 O O . THR A 1 187 ? -18.589 -1.414 32.695 1.00 40.88 187 THR A O 1
ATOM 1521 N N . LYS A 1 188 ? -20.769 -1.473 32.237 1.00 44.44 188 LYS A N 1
ATOM 1522 C CA . LYS A 1 188 ? -21.165 -0.969 33.561 1.00 44.44 188 LYS A CA 1
ATOM 1523 C C . LYS A 1 188 ? -21.362 -2.175 34.488 1.00 44.44 188 LYS A C 1
ATOM 1525 O O . LYS A 1 188 ? -22.457 -2.439 34.962 1.00 44.44 188 LYS A O 1
ATOM 1530 N N . ARG A 1 189 ? -20.301 -2.965 34.711 1.00 52.75 189 ARG A N 1
ATOM 1531 C CA . ARG A 1 189 ? -20.330 -3.972 35.774 1.00 52.75 189 ARG A CA 1
ATOM 1532 C C . ARG A 1 189 ? -20.230 -3.217 37.098 1.00 52.75 189 ARG A C 1
ATOM 1534 O O . ARG A 1 189 ? -19.332 -2.375 37.218 1.00 52.75 189 ARG A O 1
ATOM 1541 N N . PRO A 1 190 ? -21.115 -3.495 38.068 1.00 54.62 190 PRO A N 1
ATOM 1542 C CA . PRO A 1 190 ? -21.056 -2.850 39.367 1.00 54.62 190 PRO A CA 1
ATOM 1543 C C . PRO A 1 190 ? -19.664 -3.050 39.990 1.00 54.62 190 PRO A C 1
ATOM 1545 O O . PRO A 1 190 ? -18.984 -4.047 39.706 1.00 54.62 190 PRO A O 1
ATOM 1548 N N . PRO A 1 191 ? -19.176 -2.080 40.781 1.00 52.47 191 PRO A N 1
ATOM 1549 C CA . PRO A 1 191 ? -17.865 -2.171 41.405 1.00 52.47 191 PRO A CA 1
ATOM 1550 C C . PRO A 1 191 ? -17.752 -3.466 42.222 1.00 52.47 191 PRO A C 1
ATOM 1552 O O . PRO A 1 191 ? -18.496 -3.673 43.174 1.00 52.47 191 PRO A O 1
ATOM 1555 N N . LYS A 1 192 ? -16.797 -4.329 41.840 1.00 62.59 192 LYS A N 1
ATOM 1556 C CA . LYS A 1 192 ? -16.522 -5.600 42.527 1.00 62.59 192 LYS A CA 1
ATOM 1557 C C . LYS A 1 192 ? -16.312 -5.371 44.021 1.00 62.59 192 LYS A C 1
ATOM 1559 O O . LYS A 1 192 ? -15.489 -4.533 44.413 1.00 62.59 192 LYS A O 1
ATOM 1564 N N . THR A 1 193 ? -16.994 -6.169 44.828 1.00 73.19 193 THR A N 1
ATOM 1565 C CA . THR A 1 193 ? -16.881 -6.171 46.286 1.00 73.19 193 THR A CA 1
ATOM 1566 C C . THR A 1 193 ? -15.451 -6.514 46.730 1.00 73.19 193 THR A C 1
ATOM 1568 O O . THR A 1 193 ? -14.651 -7.095 45.984 1.00 73.19 193 THR A O 1
ATOM 1571 N N . LYS A 1 194 ? -15.091 -6.161 47.973 1.00 69.62 194 LYS A N 1
ATOM 1572 C CA . LYS A 1 194 ? -13.776 -6.490 48.562 1.00 69.62 194 LYS A CA 1
ATOM 1573 C C . LYS A 1 194 ? -13.492 -8.002 48.494 1.00 69.62 194 LYS A C 1
ATOM 1575 O O . LYS A 1 194 ? -12.387 -8.393 48.120 1.00 69.62 194 LYS A O 1
ATOM 1580 N N . LYS A 1 195 ? -14.526 -8.820 48.722 1.00 72.94 195 LYS A N 1
ATOM 1581 C CA . LYS A 1 195 ? -14.492 -10.289 48.667 1.00 72.94 195 LYS A CA 1
ATOM 1582 C C . LYS A 1 195 ? -14.180 -10.818 47.261 1.00 72.94 195 LYS A C 1
ATOM 1584 O O . LYS A 1 195 ? -13.311 -11.669 47.100 1.00 72.94 195 LYS A O 1
ATOM 1589 N N . GLU A 1 196 ? -14.801 -10.258 46.222 1.00 72.62 196 GLU A N 1
ATOM 1590 C CA . GLU A 1 196 ? -14.521 -10.636 44.826 1.00 72.62 196 GLU A CA 1
ATOM 1591 C C . GLU A 1 196 ? -13.115 -10.222 44.367 1.00 72.62 196 GLU A C 1
ATOM 1593 O O . GLU A 1 196 ? -12.484 -10.908 43.560 1.00 72.62 196 GLU A O 1
ATOM 1598 N N . ARG A 1 197 ? -12.593 -9.103 44.887 1.00 71.69 197 ARG A N 1
ATOM 1599 C CA . ARG A 1 197 ? -11.211 -8.671 44.623 1.00 71.69 197 ARG A CA 1
ATOM 1600 C C . ARG A 1 197 ? -10.179 -9.579 45.281 1.00 71.69 197 ARG A C 1
ATOM 1602 O O . ARG A 1 197 ? -9.132 -9.814 44.683 1.00 71.69 197 ARG A O 1
ATOM 1609 N N . GLU A 1 198 ? -10.446 -10.057 46.490 1.00 74.62 198 GLU A N 1
ATOM 1610 C CA . GLU A 1 198 ? -9.572 -11.002 47.191 1.00 74.62 198 GLU A CA 1
ATOM 1611 C C . GLU A 1 198 ? -9.605 -12.386 46.543 1.00 74.62 198 GLU A C 1
ATOM 1613 O O . GLU A 1 198 ? -8.540 -12.953 46.299 1.00 74.62 198 GLU A O 1
ATOM 1618 N N . LYS A 1 199 ? -10.787 -12.873 46.144 1.00 76.56 199 LYS A N 1
ATOM 1619 C CA . LYS A 1 199 ? -10.924 -14.126 45.386 1.00 76.56 199 LYS A CA 1
ATOM 1620 C C . LYS A 1 199 ? -10.124 -14.089 44.080 1.00 76.56 199 LYS A C 1
ATOM 1622 O O . LYS A 1 199 ? -9.301 -14.964 43.838 1.00 76.56 199 LYS A O 1
ATOM 1627 N N . GLY A 1 200 ? -10.253 -13.008 43.307 1.00 71.31 200 GLY A N 1
ATOM 1628 C CA . GLY A 1 200 ? -9.496 -12.845 42.062 1.00 71.31 200 GLY A CA 1
ATOM 1629 C C . GLY A 1 200 ? -7.983 -12.662 42.253 1.00 71.31 200 GLY A C 1
ATOM 1630 O O . GLY A 1 200 ? -7.215 -12.912 41.326 1.00 71.31 200 GLY A O 1
ATOM 1631 N N . LYS A 1 201 ? -7.522 -12.223 43.435 1.00 73.12 201 LYS A N 1
ATOM 1632 C CA . LYS A 1 201 ? -6.087 -12.223 43.768 1.00 73.12 201 LYS A CA 1
ATOM 1633 C C . LYS A 1 201 ? -5.587 -13.637 44.060 1.00 73.12 201 LYS A C 1
ATOM 1635 O O . LYS A 1 201 ? -4.520 -13.978 43.558 1.00 73.12 201 LYS A O 1
ATOM 1640 N N . LYS A 1 202 ? -6.357 -14.434 44.808 1.00 72.81 202 LYS A N 1
ATOM 1641 C CA . LYS A 1 202 ? -6.020 -15.829 45.132 1.00 72.81 202 LYS A CA 1
ATOM 1642 C C . LYS A 1 202 ? -5.962 -16.707 43.879 1.00 72.81 202 LYS A C 1
ATOM 1644 O O . LYS A 1 202 ? -4.922 -17.298 43.626 1.00 72.81 202 LYS A O 1
ATOM 1649 N N . GLU A 1 203 ? -6.982 -16.658 43.021 1.00 76.88 203 GLU A N 1
ATOM 1650 C CA . GLU A 1 203 ? -7.004 -17.411 41.748 1.00 76.88 203 GLU A CA 1
ATOM 1651 C C . GLU A 1 203 ? -5.833 -17.038 40.822 1.00 76.88 203 GLU A C 1
ATOM 1653 O O . GLU A 1 203 ? -5.320 -17.852 40.054 1.00 76.88 203 GLU A O 1
ATOM 1658 N N . LYS A 1 204 ? -5.381 -15.778 40.877 1.00 68.12 204 LYS A N 1
ATOM 1659 C CA . LYS A 1 204 ? -4.247 -15.312 40.075 1.00 68.12 204 LYS A CA 1
ATOM 1660 C C . LYS A 1 204 ? -2.902 -15.782 40.630 1.00 68.12 204 LYS A C 1
ATOM 1662 O O . LYS A 1 204 ? -1.987 -16.014 39.841 1.00 68.12 204 LYS A O 1
ATOM 1667 N N . GLU A 1 205 ? -2.760 -15.885 41.950 1.00 73.31 205 GLU A N 1
ATOM 1668 C CA . GLU A 1 205 ? -1.590 -16.525 42.560 1.00 73.31 205 GLU A CA 1
ATOM 1669 C C . GLU A 1 205 ? -1.557 -18.022 42.273 1.00 73.31 205 GLU A C 1
ATOM 1671 O O . GLU A 1 205 ? -0.499 -18.539 41.933 1.00 73.31 205 GLU A O 1
ATOM 1676 N N . GLU A 1 206 ? -2.705 -18.687 42.336 1.00 77.06 206 GLU A N 1
ATOM 1677 C CA . GLU A 1 206 ? -2.849 -20.114 42.055 1.00 77.06 206 GLU A CA 1
ATOM 1678 C C . GLU A 1 206 ? -2.463 -20.442 40.610 1.00 77.06 206 GLU A C 1
ATOM 1680 O O . GLU A 1 206 ? -1.518 -21.195 40.392 1.00 77.06 206 GLU A O 1
ATOM 1685 N N . ARG A 1 207 ? -3.019 -19.728 39.621 1.00 74.69 207 ARG A N 1
ATOM 1686 C CA . ARG A 1 207 ? -2.593 -19.853 38.212 1.00 74.69 207 ARG A CA 1
ATOM 1687 C C . ARG A 1 207 ? -1.113 -19.553 37.992 1.00 74.69 207 ARG A C 1
ATOM 1689 O O . ARG A 1 207 ? -0.497 -20.079 37.068 1.00 74.69 207 ARG A O 1
ATOM 1696 N N . LYS A 1 208 ? -0.532 -18.646 38.785 1.00 69.06 208 LYS A N 1
ATOM 1697 C CA . LYS A 1 208 ? 0.903 -18.349 38.702 1.00 69.06 208 LYS A CA 1
ATOM 1698 C C . LYS A 1 208 ? 1.727 -19.517 39.247 1.00 69.06 208 LYS A C 1
ATOM 1700 O O . LYS A 1 208 ? 2.754 -19.823 38.655 1.00 69.06 208 LYS A O 1
ATOM 1705 N N . ARG A 1 209 ? 1.276 -20.167 40.324 1.00 75.19 209 ARG A N 1
ATOM 1706 C CA . ARG A 1 209 ? 1.903 -21.375 40.878 1.00 75.19 209 ARG A CA 1
ATOM 1707 C C . ARG A 1 209 ? 1.784 -22.554 39.916 1.00 75.19 209 ARG A C 1
ATOM 1709 O O . ARG A 1 209 ? 2.801 -23.165 39.623 1.00 75.19 209 ARG A O 1
ATOM 1716 N N . GLU A 1 210 ? 0.605 -22.797 39.349 1.00 74.88 210 GLU A N 1
ATOM 1717 C CA . GLU A 1 210 ? 0.390 -23.848 38.343 1.00 74.88 210 GLU A CA 1
ATOM 1718 C C . GLU A 1 210 ? 1.308 -23.673 37.130 1.00 74.88 210 GLU A C 1
ATOM 1720 O O . GLU A 1 210 ? 1.908 -24.631 36.660 1.00 74.88 210 GLU A O 1
ATOM 1725 N N . ARG A 1 211 ? 1.483 -22.434 36.656 1.00 70.00 211 ARG A N 1
ATOM 1726 C CA . ARG A 1 211 ? 2.343 -22.134 35.504 1.00 70.00 211 ARG A CA 1
ATOM 1727 C C . ARG A 1 211 ? 3.841 -22.262 35.795 1.00 70.00 211 ARG A C 1
ATOM 1729 O O . ARG A 1 211 ? 4.617 -22.516 34.879 1.00 70.00 211 ARG A O 1
ATOM 1736 N N . GLU A 1 212 ? 4.259 -22.031 37.037 1.00 69.31 212 GLU A N 1
ATOM 1737 C CA . GLU A 1 212 ? 5.636 -22.310 37.465 1.00 69.31 212 GLU A CA 1
ATOM 1738 C C . GLU A 1 212 ? 5.858 -23.817 37.642 1.00 69.31 212 GLU A C 1
ATOM 1740 O O . GLU A 1 212 ? 6.925 -24.310 37.295 1.00 69.31 212 GLU A O 1
ATOM 1745 N N . LEU A 1 213 ? 4.839 -24.556 38.089 1.00 70.50 213 LEU A N 1
ATOM 1746 C CA . LEU A 1 213 ? 4.882 -26.013 38.219 1.00 70.50 213 LEU A CA 1
ATOM 1747 C C . LEU A 1 213 ? 4.836 -26.728 36.857 1.00 70.50 213 LEU A C 1
ATOM 1749 O O . LEU A 1 213 ? 5.419 -27.793 36.699 1.00 70.50 213 LEU A O 1
ATOM 1753 N N . SER A 1 214 ? 4.193 -26.119 35.856 1.00 65.88 214 SER A N 1
ATOM 1754 C CA . SER A 1 214 ? 4.120 -26.625 34.483 1.00 65.88 214 SER A CA 1
ATOM 1755 C C . SER A 1 214 ? 5.294 -26.187 33.598 1.00 65.88 214 SER A C 1
ATOM 1757 O O . SER A 1 214 ? 5.237 -26.380 32.380 1.00 65.88 214 SER A O 1
ATOM 1759 N N . LYS A 1 215 ? 6.325 -25.521 34.143 1.00 63.56 215 LYS A N 1
ATOM 1760 C CA . LYS A 1 215 ? 7.544 -25.256 33.368 1.00 63.56 215 LYS A CA 1
ATOM 1761 C C . LYS A 1 215 ? 8.246 -26.591 33.107 1.00 63.56 215 LYS A C 1
ATOM 1763 O O . LYS A 1 215 ? 8.494 -27.319 34.066 1.00 63.56 215 LYS A O 1
ATOM 1768 N N . PRO A 1 216 ? 8.592 -26.911 31.849 1.00 40.00 216 PRO A N 1
ATOM 1769 C CA . PRO A 1 216 ? 9.365 -28.109 31.564 1.00 40.00 216 PRO A CA 1
ATOM 1770 C C . PRO A 1 216 ? 10.703 -28.019 32.303 1.00 40.00 216 PRO A C 1
ATOM 1772 O O . PRO A 1 216 ? 11.429 -27.030 32.168 1.00 40.00 216 PRO A O 1
ATOM 1775 N N . GLN A 1 217 ? 10.999 -29.034 33.115 1.00 42.28 217 GLN A N 1
ATOM 1776 C CA . GLN A 1 217 ? 12.336 -29.239 33.666 1.00 42.28 217 GLN A CA 1
ATOM 1777 C C . GLN A 1 217 ? 13.316 -29.389 32.488 1.00 42.28 217 GLN A C 1
ATOM 1779 O O . GLN A 1 217 ? 12.943 -29.997 31.477 1.00 42.28 217 GLN A O 1
ATOM 1784 N N . PRO A 1 218 ? 14.539 -28.833 32.567 1.00 45.12 218 PRO A N 1
ATOM 1785 C CA . PRO A 1 218 ? 15.552 -29.104 31.555 1.00 45.12 218 PRO A CA 1
ATOM 1786 C C . PRO A 1 218 ? 15.755 -30.626 31.457 1.00 45.12 218 PRO A C 1
ATOM 1788 O O . PRO A 1 218 ? 15.740 -31.301 32.490 1.00 45.12 218 PRO A O 1
ATOM 1791 N N . PRO A 1 219 ? 15.885 -31.182 30.241 1.00 36.56 219 PRO A N 1
ATOM 1792 C CA . PRO A 1 219 ? 15.990 -32.622 30.067 1.00 36.56 219 PRO A CA 1
ATOM 1793 C C . PRO A 1 219 ? 17.199 -33.168 30.847 1.00 36.56 219 PRO A C 1
ATOM 1795 O O . PRO A 1 219 ? 18.239 -32.501 30.891 1.00 36.56 219 PRO A O 1
ATOM 1798 N N . PRO A 1 220 ? 17.091 -34.363 31.458 1.00 36.00 220 PRO A N 1
ATOM 1799 C CA . PRO A 1 220 ? 18.230 -35.022 32.079 1.00 36.00 220 PRO A CA 1
ATOM 1800 C C . PRO A 1 220 ? 19.333 -35.216 31.038 1.00 36.00 220 PRO A C 1
ATOM 1802 O O . PRO A 1 220 ? 19.072 -35.715 29.943 1.00 36.00 220 PRO A O 1
ATOM 1805 N N . LEU A 1 221 ? 20.562 -34.828 31.378 1.00 38.59 221 LEU A N 1
ATOM 1806 C CA . LEU A 1 221 ? 21.740 -35.145 30.574 1.00 38.59 221 LEU A CA 1
ATOM 1807 C C . LEU A 1 221 ? 21.895 -36.670 30.542 1.00 38.59 221 LEU A C 1
ATOM 1809 O O . LEU A 1 221 ? 22.276 -37.277 31.542 1.00 38.59 221 LEU A O 1
ATOM 1813 N N . GLN A 1 222 ? 21.561 -37.289 29.410 1.00 32.31 222 GLN A N 1
ATOM 1814 C CA . GLN A 1 222 ? 21.866 -38.693 29.167 1.00 32.31 222 GLN A CA 1
ATOM 1815 C C . GLN A 1 222 ? 23.333 -38.826 28.728 1.00 32.31 222 GLN A C 1
ATOM 1817 O O . GLN A 1 222 ? 23.775 -38.072 27.856 1.00 32.31 222 GLN A O 1
ATOM 1822 N N . PRO A 1 223 ? 24.100 -39.763 29.312 1.00 39.34 223 PRO A N 1
ATOM 1823 C CA . PRO A 1 223 ? 25.463 -40.040 28.893 1.00 39.34 223 PRO A CA 1
ATOM 1824 C C . PRO A 1 223 ? 25.420 -40.873 27.612 1.00 39.34 223 PRO A C 1
ATOM 1826 O O . PRO A 1 223 ? 24.927 -41.998 27.608 1.00 39.34 223 PRO A O 1
ATOM 1829 N N . SER A 1 224 ? 25.934 -40.331 26.512 1.00 34.44 224 SER A N 1
ATOM 1830 C CA . SER A 1 224 ? 26.220 -41.140 25.330 1.00 34.44 224 SER A CA 1
ATOM 1831 C C . SER A 1 224 ? 27.413 -40.576 24.569 1.00 34.44 224 SER A C 1
ATOM 1833 O O . SER A 1 224 ? 27.397 -39.429 24.138 1.00 34.44 224 SER A O 1
ATOM 1835 N N . GLY A 1 225 ? 28.432 -41.425 24.442 1.00 31.70 225 GLY A N 1
ATOM 1836 C CA . GLY A 1 225 ? 29.256 -41.544 23.245 1.00 31.70 225 GLY A CA 1
ATOM 1837 C C . GLY A 1 225 ? 30.326 -40.486 23.030 1.00 31.70 225 GLY A C 1
ATOM 1838 O O . GLY A 1 225 ? 30.060 -39.403 22.519 1.00 31.70 225 GLY A O 1
ATOM 1839 N N . GLU A 1 226 ? 31.569 -40.872 23.304 1.00 40.94 226 GLU A N 1
ATOM 1840 C CA . GLU A 1 226 ? 32.757 -40.292 22.687 1.00 40.94 226 GLU A CA 1
ATOM 1841 C C . GLU A 1 226 ? 32.618 -40.227 21.159 1.00 40.94 226 GLU A C 1
ATOM 1843 O O . GLU A 1 226 ? 32.519 -41.239 20.471 1.00 40.94 226 GLU A O 1
ATOM 1848 N N . SER A 1 227 ? 32.678 -39.014 20.619 1.00 33.53 227 SER A N 1
ATOM 1849 C CA . SER A 1 227 ? 33.277 -38.747 19.316 1.00 33.53 227 SER A CA 1
ATOM 1850 C C . SER A 1 227 ? 33.713 -37.287 19.300 1.00 33.53 227 SER A C 1
ATOM 1852 O O . SER A 1 227 ? 32.910 -36.361 19.169 1.00 33.53 227 SER A O 1
ATOM 1854 N N . ALA A 1 228 ? 35.009 -37.076 19.509 1.00 40.91 228 ALA A N 1
ATOM 1855 C CA . ALA A 1 228 ? 35.652 -35.804 19.249 1.00 40.91 228 ALA A CA 1
ATOM 1856 C C . ALA A 1 228 ? 35.576 -35.537 17.740 1.00 40.91 228 ALA A C 1
ATOM 1858 O O . ALA A 1 228 ? 36.359 -36.086 16.971 1.00 40.91 228 ALA A O 1
ATOM 1859 N N . ASN A 1 229 ? 34.625 -34.707 17.314 1.00 38.09 229 ASN A N 1
ATOM 1860 C CA . ASN A 1 229 ? 34.604 -34.172 15.959 1.00 38.09 229 ASN A CA 1
ATOM 1861 C C . ASN A 1 229 ? 35.422 -32.866 15.970 1.00 38.09 229 ASN A C 1
ATOM 1863 O O . ASN A 1 229 ? 34.953 -31.867 16.529 1.00 38.09 229 ASN A O 1
ATOM 1867 N N . PRO A 1 230 ? 36.660 -32.838 15.443 1.00 49.84 230 PRO A N 1
ATOM 1868 C CA . PRO A 1 230 ? 37.439 -31.610 15.387 1.00 49.84 230 PRO A CA 1
ATOM 1869 C C . PRO A 1 230 ? 36.743 -30.595 14.473 1.00 49.84 230 PRO A C 1
ATOM 1871 O O . PRO A 1 230 ? 36.130 -30.946 13.466 1.00 49.84 230 PRO A O 1
ATOM 1874 N N . LYS A 1 231 ? 36.844 -29.312 14.835 1.00 47.06 231 LYS A N 1
ATOM 1875 C CA . LYS A 1 231 ? 36.372 -28.178 14.032 1.00 47.06 231 LYS A CA 1
ATOM 1876 C C . LYS A 1 231 ? 36.829 -28.348 12.572 1.00 47.06 231 LYS A C 1
ATOM 1878 O O . LYS A 1 231 ? 38.039 -28.374 12.339 1.00 47.06 231 LYS A O 1
ATOM 1883 N N . PRO A 1 232 ? 35.920 -28.398 11.580 1.00 55.66 232 PRO A N 1
ATOM 1884 C CA . PRO A 1 232 ? 36.319 -28.287 10.184 1.00 55.66 232 PRO A CA 1
ATOM 1885 C C . PRO A 1 232 ? 37.031 -26.944 10.002 1.00 55.66 232 PRO A C 1
ATOM 1887 O O . PRO A 1 232 ? 36.471 -25.899 10.345 1.00 55.66 232 PRO A O 1
ATOM 1890 N N . ALA A 1 233 ? 38.261 -26.957 9.485 1.00 56.06 233 ALA A N 1
ATOM 1891 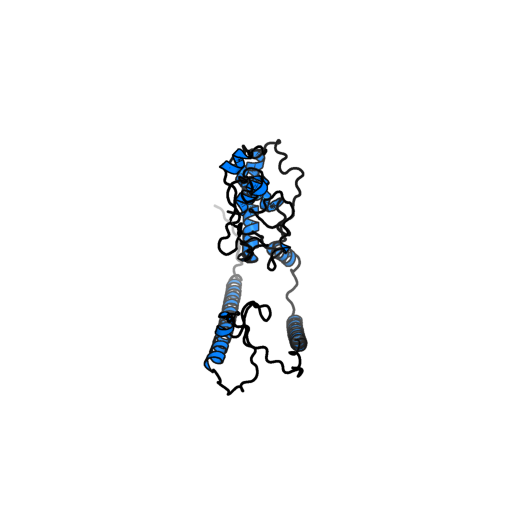C CA . ALA A 1 233 ? 39.138 -25.781 9.398 1.00 56.06 233 ALA A CA 1
ATOM 1892 C C . ALA A 1 233 ? 38.533 -24.579 8.630 1.00 56.06 233 ALA A C 1
ATOM 1894 O O . ALA A 1 233 ? 39.057 -23.470 8.693 1.00 56.06 233 ALA A O 1
ATOM 1895 N N . SER A 1 234 ? 37.409 -24.775 7.936 1.00 58.94 234 SER A N 1
ATOM 1896 C CA . SER A 1 234 ? 36.702 -23.780 7.130 1.00 58.94 234 SER A CA 1
ATOM 1897 C C . SER A 1 234 ? 35.578 -23.015 7.852 1.00 58.94 234 SER A C 1
ATOM 1899 O O . SER A 1 234 ? 35.034 -22.070 7.275 1.00 58.94 234 SER A O 1
ATOM 1901 N N . ILE A 1 235 ? 35.213 -23.360 9.096 1.00 73.00 235 ILE A N 1
ATOM 1902 C CA . ILE A 1 235 ? 34.078 -22.726 9.797 1.00 73.00 235 ILE A CA 1
ATOM 1903 C C . ILE A 1 235 ? 34.563 -21.656 10.789 1.00 73.00 235 ILE A C 1
ATOM 1905 O O . ILE A 1 235 ? 35.304 -21.937 11.730 1.00 73.00 235 ILE A O 1
ATOM 1909 N N . LYS A 1 236 ? 34.107 -20.410 10.599 1.00 78.69 236 LYS A N 1
ATOM 1910 C CA . LYS A 1 236 ? 34.394 -19.271 11.494 1.00 78.69 236 LYS A CA 1
ATOM 1911 C C . LYS A 1 236 ? 33.545 -19.323 12.770 1.00 78.69 236 LYS A C 1
ATOM 1913 O O . LYS A 1 236 ? 32.394 -19.766 12.741 1.00 78.69 236 LYS A O 1
ATOM 1918 N N . ASP A 1 237 ? 34.092 -18.799 13.866 1.00 81.31 237 ASP A N 1
ATOM 1919 C CA . ASP A 1 237 ? 33.384 -18.726 15.147 1.00 81.31 237 ASP A CA 1
ATOM 1920 C C . ASP A 1 237 ? 32.268 -17.679 15.114 1.00 81.31 237 ASP A C 1
ATOM 1922 O O . ASP A 1 237 ? 32.385 -16.616 14.492 1.00 81.31 237 ASP A O 1
ATOM 1926 N N . CYS A 1 238 ? 31.173 -17.953 15.820 1.00 83.25 238 CYS A N 1
ATOM 1927 C CA . CYS A 1 238 ? 30.107 -16.973 15.966 1.00 83.25 238 CYS A CA 1
ATOM 1928 C C . CYS A 1 238 ? 30.545 -15.853 16.921 1.00 83.25 238 CYS A C 1
ATOM 1930 O O . CYS A 1 238 ? 30.465 -15.996 18.141 1.00 83.25 238 CYS A O 1
ATOM 1932 N N . ALA A 1 239 ? 30.932 -14.696 16.377 1.00 78.00 239 ALA A N 1
ATOM 1933 C CA . ALA A 1 239 ? 31.326 -13.527 17.171 1.00 78.00 239 ALA A CA 1
ATOM 1934 C C . ALA A 1 239 ? 30.251 -13.097 18.189 1.00 78.00 239 ALA A C 1
ATOM 1936 O O . ALA A 1 239 ? 30.569 -12.650 19.290 1.00 78.00 239 ALA A O 1
ATOM 1937 N N . TYR A 1 240 ? 28.968 -13.261 17.844 1.00 73.88 240 TYR A N 1
ATOM 1938 C CA . TYR A 1 240 ? 27.860 -12.924 18.739 1.00 73.88 240 TYR A CA 1
ATOM 1939 C C . TYR A 1 240 ? 27.757 -13.904 19.917 1.00 73.88 240 TYR A C 1
ATOM 1941 O O . TYR A 1 240 ? 27.612 -13.470 21.058 1.00 73.88 240 TYR A O 1
ATOM 1949 N N . PHE A 1 241 ? 27.892 -15.210 19.660 1.00 79.88 241 PHE A N 1
ATOM 1950 C CA . PHE A 1 241 ? 27.910 -16.234 20.708 1.00 79.88 241 PHE A CA 1
ATOM 1951 C C . PHE A 1 241 ? 29.132 -16.084 21.618 1.00 79.88 241 PHE A C 1
ATOM 1953 O O . PHE A 1 241 ? 28.981 -16.110 22.834 1.00 79.88 241 PHE A O 1
ATOM 1960 N N . LEU A 1 242 ? 30.318 -15.837 21.052 1.00 77.69 242 LEU A N 1
ATOM 1961 C CA . LEU A 1 242 ? 31.540 -15.604 21.829 1.00 77.69 242 LEU A CA 1
ATOM 1962 C C . LEU A 1 242 ? 31.424 -14.375 22.741 1.00 77.69 242 LEU A C 1
ATOM 1964 O O . LEU A 1 242 ? 31.880 -14.403 23.879 1.00 77.69 242 LEU A O 1
ATOM 1968 N N . LYS A 1 243 ? 30.779 -13.303 22.266 1.00 70.88 243 LYS A N 1
ATOM 1969 C CA . LYS A 1 243 ? 30.642 -12.051 23.022 1.00 70.88 243 LYS A CA 1
ATOM 1970 C C . LYS A 1 243 ? 29.527 -12.079 24.072 1.00 70.88 243 LYS A C 1
ATOM 1972 O O . LYS A 1 243 ? 29.623 -11.382 25.080 1.00 70.88 243 LYS A O 1
ATOM 1977 N N . HIS A 1 244 ? 28.449 -12.824 23.829 1.00 75.62 244 HIS A N 1
ATOM 1978 C CA . HIS A 1 244 ? 27.226 -12.760 24.643 1.00 75.62 244 HIS A CA 1
ATOM 1979 C C . HIS A 1 244 ? 26.832 -14.087 25.302 1.00 75.62 244 HIS A C 1
ATOM 1981 O O . HIS A 1 244 ? 25.829 -14.135 26.015 1.00 75.62 244 HIS A O 1
ATOM 1987 N N . GLY A 1 245 ? 27.568 -15.169 25.040 1.00 72.06 245 GLY A N 1
ATOM 1988 C CA . GLY A 1 245 ? 27.275 -16.520 25.529 1.00 72.06 245 GLY A CA 1
ATOM 1989 C C . GLY A 1 245 ? 25.974 -17.125 24.990 1.00 72.06 245 GLY A C 1
ATOM 1990 O O . GLY A 1 245 ? 25.589 -18.214 25.400 1.00 72.06 245 GLY A O 1
ATOM 1991 N N . THR A 1 246 ? 25.270 -16.417 24.103 1.00 71.88 246 THR A N 1
ATOM 1992 C CA . THR A 1 246 ? 23.995 -16.820 23.503 1.00 71.88 246 THR A CA 1
ATOM 1993 C C . THR A 1 246 ? 23.912 -16.277 22.081 1.00 71.88 246 THR A C 1
ATOM 1995 O O . THR A 1 246 ? 24.418 -15.196 21.783 1.00 71.88 246 THR A O 1
ATOM 1998 N N . CYS A 1 247 ? 23.270 -17.022 21.184 1.00 79.06 247 CYS A N 1
ATOM 1999 C CA . CYS A 1 247 ? 23.051 -16.616 19.800 1.00 79.06 247 CYS A CA 1
ATOM 2000 C C . CYS A 1 247 ? 21.563 -16.704 19.470 1.00 79.06 247 CYS A C 1
ATOM 2002 O O . CYS A 1 247 ? 20.914 -17.695 19.798 1.00 79.06 247 CYS A O 1
ATOM 2004 N N . LYS A 1 248 ? 21.021 -15.699 18.771 1.00 72.75 248 LYS A N 1
ATOM 2005 C CA . LYS A 1 248 ? 19.604 -15.679 18.361 1.00 72.75 248 LYS A CA 1
ATOM 2006 C C . LYS A 1 248 ? 19.203 -16.837 17.436 1.00 72.75 248 LYS A C 1
ATOM 2008 O O . LYS A 1 248 ? 18.013 -17.078 17.280 1.00 72.75 248 LYS A O 1
ATOM 2013 N N . TYR A 1 249 ? 20.181 -17.508 16.824 1.00 67.19 249 TYR A N 1
ATOM 2014 C CA . TYR A 1 249 ? 19.979 -18.654 15.936 1.00 67.19 249 TYR A CA 1
ATOM 2015 C C . TYR A 1 249 ? 20.177 -20.009 16.639 1.00 67.19 249 TYR A C 1
ATOM 2017 O O . TYR A 1 249 ? 19.978 -21.039 16.006 1.00 67.19 249 TYR A O 1
ATOM 2025 N N . GLY A 1 250 ? 20.541 -20.033 17.931 1.00 76.06 250 GLY A N 1
ATOM 2026 C CA . GLY A 1 250 ? 20.718 -21.275 18.697 1.00 76.06 250 GLY A CA 1
ATOM 2027 C C . GLY A 1 250 ? 21.616 -22.292 17.984 1.00 76.06 250 GLY A C 1
ATOM 2028 O O . GLY A 1 250 ? 22.608 -21.909 17.366 1.00 76.06 250 GLY A O 1
ATOM 2029 N N . ASP A 1 251 ? 21.228 -23.563 18.009 1.00 70.31 251 ASP A N 1
ATOM 2030 C CA . ASP A 1 251 ? 21.975 -24.664 17.377 1.00 70.31 251 ASP A CA 1
ATOM 2031 C C . ASP A 1 251 ? 21.858 -24.676 15.840 1.00 70.31 251 ASP A C 1
ATOM 2033 O O . ASP A 1 251 ? 22.612 -25.360 15.160 1.00 70.31 251 ASP A O 1
ATOM 2037 N N . SER A 1 252 ? 20.960 -23.860 15.271 1.00 68.62 252 SER A N 1
ATOM 2038 C CA . SER A 1 252 ? 20.828 -23.656 13.817 1.00 68.62 252 SER A CA 1
ATOM 2039 C C . SER A 1 252 ? 21.758 -22.564 13.262 1.00 68.62 252 SER A C 1
ATOM 2041 O O . SER A 1 252 ? 21.627 -22.133 12.115 1.00 68.62 252 SER A O 1
ATOM 2043 N N . CYS A 1 253 ? 22.688 -22.057 14.077 1.00 78.56 253 CYS A N 1
ATOM 2044 C CA . CYS A 1 253 ? 23.633 -21.033 13.653 1.00 78.56 253 CYS A CA 1
ATOM 2045 C C . CYS A 1 253 ? 24.646 -21.591 12.645 1.00 78.56 253 CYS A C 1
ATOM 2047 O O . CYS A 1 253 ? 25.332 -22.570 12.912 1.00 78.56 253 CYS A O 1
ATOM 2049 N N . LYS A 1 254 ? 24.816 -20.899 11.512 1.00 77.56 254 LYS A N 1
ATOM 2050 C CA . LYS A 1 254 ? 25.808 -21.254 10.478 1.00 77.56 254 LYS A CA 1
ATOM 2051 C C . LYS A 1 254 ? 27.276 -21.054 10.893 1.00 77.56 254 LYS A C 1
ATOM 2053 O O . LYS A 1 254 ? 28.175 -21.362 10.119 1.00 77.56 254 LYS A O 1
ATOM 2058 N N . PHE A 1 255 ? 27.515 -20.453 12.057 1.00 81.19 255 PHE A N 1
ATOM 2059 C CA . PHE A 1 255 ? 28.842 -20.187 12.609 1.00 81.19 255 PHE A CA 1
ATOM 2060 C C . PHE A 1 255 ? 29.062 -21.060 13.837 1.00 81.19 255 PHE A C 1
ATOM 2062 O O . PHE A 1 255 ? 28.123 -21.307 14.592 1.00 81.19 255 PHE A O 1
ATOM 2069 N N . PHE A 1 256 ? 30.305 -21.477 14.065 1.00 80.38 256 PHE A N 1
ATOM 2070 C CA . PHE A 1 256 ? 30.617 -22.426 15.125 1.00 80.38 256 PHE A CA 1
ATOM 2071 C C . PHE A 1 256 ? 30.319 -21.839 16.513 1.00 80.38 256 PHE A C 1
ATOM 2073 O O . PHE A 1 256 ? 30.757 -20.731 16.849 1.00 80.38 256 PHE A O 1
ATOM 2080 N N . HIS A 1 257 ? 29.560 -22.589 17.311 1.00 82.00 257 HIS A N 1
ATOM 2081 C CA . HIS A 1 257 ? 29.374 -22.366 18.740 1.00 82.00 257 HIS A CA 1
ATOM 2082 C C . HIS A 1 257 ? 30.202 -23.424 19.476 1.00 82.00 257 HIS A C 1
ATOM 2084 O O . HIS A 1 257 ? 29.860 -24.601 19.386 1.00 82.00 257 HIS A O 1
ATOM 2090 N N . PRO A 1 258 ? 31.286 -23.066 20.184 1.00 74.38 258 PRO A N 1
ATOM 2091 C CA . PRO A 1 258 ? 32.007 -24.042 20.989 1.00 74.38 258 PRO A CA 1
ATOM 2092 C C . PRO A 1 258 ? 31.085 -24.588 22.088 1.00 74.38 258 PRO A C 1
ATOM 2094 O O . PRO A 1 258 ? 30.679 -23.858 22.999 1.00 74.38 258 PRO A O 1
ATOM 2097 N N . GLN A 1 259 ? 30.736 -25.873 21.980 1.00 57.25 259 GLN A N 1
ATOM 2098 C CA . GLN A 1 259 ? 30.014 -26.615 23.010 1.00 57.25 259 GLN A CA 1
ATOM 2099 C C . GLN A 1 259 ? 30.911 -26.663 24.253 1.00 57.25 259 GLN A C 1
ATOM 2101 O O . GLN A 1 259 ? 32.073 -27.060 24.169 1.00 57.25 259 GLN A O 1
ATOM 2106 N N . LYS A 1 260 ? 30.408 -26.244 25.416 1.00 50.72 260 LYS A N 1
ATOM 2107 C CA . LYS A 1 260 ? 31.169 -26.339 26.669 1.00 50.72 260 LYS A CA 1
ATOM 2108 C C . LYS A 1 260 ? 31.277 -27.806 27.103 1.00 50.72 260 LYS A C 1
ATOM 2110 O O . LYS A 1 260 ? 30.473 -28.263 27.908 1.00 50.72 260 LYS A O 1
ATOM 2115 N N . SER A 1 261 ? 32.265 -28.535 26.596 1.00 38.50 261 SER A N 1
ATOM 2116 C CA . SER A 1 261 ? 32.698 -29.814 27.159 1.00 38.50 261 SER A CA 1
ATOM 2117 C C . SER A 1 261 ? 33.824 -29.573 28.170 1.00 38.50 261 SER A C 1
ATOM 2119 O O . SER A 1 261 ? 34.970 -29.345 27.797 1.00 38.50 261 SER A O 1
ATOM 2121 N N . GLY A 1 262 ? 33.478 -29.598 29.458 1.00 40.88 262 GLY A N 1
ATOM 2122 C CA . GLY A 1 262 ? 34.329 -30.193 30.493 1.00 40.88 262 GLY A CA 1
ATOM 2123 C C . GLY A 1 262 ? 35.731 -29.632 30.762 1.00 40.88 262 GLY A C 1
ATOM 2124 O O . GLY A 1 262 ? 36.617 -30.427 31.046 1.00 40.88 262 GLY A O 1
ATOM 2125 N N . ILE A 1 263 ? 35.938 -28.312 30.796 1.00 33.62 263 ILE A N 1
ATOM 2126 C CA . ILE A 1 263 ? 36.946 -27.761 31.722 1.00 33.62 263 ILE A CA 1
ATOM 2127 C C . ILE A 1 263 ? 36.178 -27.222 32.920 1.00 33.62 263 ILE A C 1
ATOM 2129 O O . ILE A 1 263 ? 35.290 -26.379 32.772 1.00 33.62 263 ILE A O 1
ATOM 2133 N N . ALA A 1 264 ? 36.477 -27.806 34.079 1.00 31.50 264 ALA A N 1
ATOM 2134 C CA . ALA A 1 264 ? 35.877 -27.519 35.366 1.00 31.50 264 ALA A CA 1
ATOM 2135 C C . ALA A 1 264 ? 35.657 -26.016 35.560 1.00 31.50 264 ALA A C 1
ATOM 2137 O O . ALA A 1 264 ? 36.559 -25.201 35.362 1.00 31.50 264 ALA A O 1
ATOM 2138 N N . ALA A 1 265 ? 34.442 -25.664 35.973 1.00 33.97 265 ALA A N 1
ATOM 2139 C CA . ALA A 1 265 ? 34.173 -24.369 36.555 1.00 33.97 265 ALA A CA 1
ATOM 2140 C C . ALA A 1 265 ? 35.027 -24.231 37.821 1.00 33.97 265 ALA A C 1
ATOM 2142 O O . ALA A 1 265 ? 34.618 -24.640 38.902 1.00 33.97 265 ALA A O 1
ATOM 2143 N N . THR A 1 266 ? 36.208 -23.632 37.702 1.00 30.91 266 THR A N 1
ATOM 2144 C CA . THR A 1 266 ? 36.694 -22.809 38.800 1.00 30.91 266 THR A CA 1
ATOM 2145 C C . THR A 1 266 ? 35.783 -21.595 38.836 1.00 30.91 266 THR A C 1
ATOM 2147 O O . THR A 1 266 ? 35.735 -20.806 37.890 1.00 30.91 266 THR A O 1
ATOM 2150 N N . GLU A 1 267 ? 34.989 -21.521 39.897 1.00 43.69 267 GLU A N 1
ATOM 2151 C CA . GLU A 1 267 ? 34.141 -20.396 40.249 1.00 43.69 267 GLU A CA 1
ATOM 2152 C C . GLU A 1 267 ? 34.890 -19.067 40.065 1.00 43.69 267 GLU A C 1
ATOM 2154 O O . GLU A 1 267 ? 35.669 -18.656 40.918 1.00 43.69 267 GLU A O 1
ATOM 2159 N N . VAL A 1 268 ? 34.617 -18.344 38.980 1.00 38.22 268 VAL A N 1
ATOM 2160 C CA . VAL A 1 268 ? 34.737 -16.887 39.008 1.00 38.22 268 VAL A CA 1
ATOM 2161 C C . VAL A 1 268 ? 33.325 -16.374 39.220 1.00 38.22 268 VAL A C 1
ATOM 2163 O O . VAL A 1 268 ? 32.515 -16.288 38.294 1.00 38.22 268 VAL A O 1
ATOM 2166 N N . LYS A 1 269 ? 33.008 -16.113 40.491 1.00 39.38 269 LYS A N 1
ATOM 2167 C CA . LYS A 1 269 ? 31.854 -15.313 40.896 1.00 39.38 269 LYS A CA 1
ATOM 2168 C C . LYS A 1 269 ? 32.060 -13.922 40.314 1.00 39.38 269 LYS A C 1
ATOM 2170 O O . LYS A 1 269 ? 32.718 -13.076 40.904 1.00 39.38 269 LYS A O 1
ATOM 2175 N N . ASP A 1 270 ? 31.555 -13.715 39.106 1.00 50.03 270 ASP A N 1
ATOM 2176 C CA . ASP A 1 270 ? 31.623 -12.420 38.446 1.00 50.03 270 ASP A CA 1
ATOM 2177 C C . ASP A 1 270 ? 30.533 -11.526 39.063 1.00 50.03 270 ASP A C 1
ATOM 2179 O O . ASP A 1 270 ? 29.428 -11.358 38.527 1.00 50.03 270 ASP A O 1
ATOM 2183 N N . ASP A 1 271 ? 30.821 -11.009 40.262 1.00 54.66 271 ASP A N 1
ATOM 2184 C CA . ASP A 1 271 ? 29.933 -10.175 41.083 1.00 54.66 271 ASP A CA 1
ATOM 2185 C C . ASP A 1 271 ? 29.339 -9.017 40.267 1.00 54.66 271 ASP A C 1
ATOM 2187 O O . ASP A 1 271 ? 28.166 -8.668 40.410 1.00 54.66 271 ASP A O 1
ATOM 2191 N N . ALA A 1 272 ? 30.095 -8.511 39.290 1.00 51.53 272 ALA A N 1
ATOM 2192 C CA . ALA A 1 272 ? 29.678 -7.464 38.366 1.00 51.53 272 ALA A CA 1
ATOM 2193 C C . ALA A 1 272 ? 28.464 -7.835 37.487 1.00 51.53 272 ALA A C 1
ATOM 2195 O O . ALA A 1 272 ? 27.687 -6.957 37.093 1.00 51.53 272 ALA A O 1
ATOM 2196 N N . TYR A 1 273 ? 28.268 -9.111 37.134 1.00 51.31 273 TYR A N 1
ATOM 2197 C CA . TYR A 1 273 ? 27.093 -9.536 36.363 1.00 51.31 273 TYR A CA 1
ATOM 2198 C C . TYR A 1 273 ? 25.841 -9.628 37.241 1.00 51.31 273 TYR A C 1
ATOM 2200 O O . TYR A 1 273 ? 24.783 -9.121 36.852 1.00 51.31 273 TYR A O 1
ATOM 2208 N N . GLN A 1 274 ? 25.969 -10.198 38.442 1.00 57.31 274 GLN A N 1
ATOM 2209 C CA . GLN A 1 274 ? 24.865 -10.275 39.403 1.00 57.31 274 GLN A CA 1
ATOM 2210 C C . GLN A 1 274 ? 24.442 -8.881 39.879 1.00 57.31 274 GLN A C 1
ATOM 2212 O O . GLN A 1 274 ? 23.247 -8.587 39.949 1.00 57.31 274 GLN A O 1
ATOM 2217 N N . GLU A 1 275 ? 25.399 -7.977 40.085 1.00 62.91 275 GLU A N 1
ATOM 2218 C CA . GLU A 1 275 ? 25.135 -6.582 40.440 1.00 62.91 275 GLU A CA 1
ATOM 2219 C C . GLU A 1 275 ? 24.353 -5.853 39.334 1.00 62.91 275 GLU A C 1
ATOM 2221 O O . GLU A 1 275 ? 23.358 -5.173 39.595 1.00 62.91 275 GLU A O 1
ATOM 2226 N N . ARG A 1 276 ? 24.701 -6.076 38.056 1.00 64.50 276 ARG A N 1
ATOM 2227 C CA . ARG A 1 276 ? 23.962 -5.502 36.915 1.00 64.50 276 ARG A CA 1
ATOM 2228 C C . ARG A 1 276 ? 22.517 -5.996 36.814 1.00 64.50 276 ARG A C 1
ATOM 2230 O O . ARG A 1 276 ? 21.652 -5.234 36.366 1.00 64.50 276 ARG A O 1
ATOM 2237 N N . LEU A 1 277 ? 22.233 -7.239 37.206 1.00 62.03 277 LEU A N 1
ATOM 2238 C CA . LEU A 1 277 ? 20.864 -7.764 37.261 1.00 62.03 277 LEU A CA 1
ATOM 2239 C C . LEU A 1 277 ? 20.077 -7.153 38.427 1.00 62.03 277 LEU A C 1
ATOM 2241 O O . LEU A 1 277 ? 18.973 -6.649 38.203 1.00 62.03 277 LEU A O 1
ATOM 2245 N N . LYS A 1 278 ? 20.677 -7.074 39.622 1.00 74.75 278 LYS A N 1
ATOM 2246 C CA . LYS A 1 278 ? 20.075 -6.414 40.794 1.00 74.75 278 LYS A CA 1
ATOM 2247 C C . LYS A 1 278 ? 19.724 -4.950 40.503 1.00 74.75 278 LYS A C 1
ATOM 2249 O O . LYS A 1 278 ? 18.590 -4.532 40.736 1.00 74.75 278 LYS A O 1
ATOM 2254 N N . VAL A 1 279 ? 20.630 -4.194 39.873 1.00 74.31 279 VAL A N 1
ATOM 2255 C CA . VAL A 1 279 ? 20.392 -2.790 39.477 1.00 74.31 279 VAL A CA 1
ATOM 2256 C C . VAL A 1 279 ? 19.224 -2.661 38.488 1.00 74.31 279 VAL A C 1
ATOM 2258 O O . VAL A 1 279 ? 18.433 -1.713 38.568 1.00 74.31 279 VAL A O 1
ATOM 2261 N N . LYS A 1 280 ? 19.072 -3.601 37.543 1.00 63.22 280 LYS A N 1
ATOM 2262 C CA . LYS A 1 280 ? 17.935 -3.605 36.602 1.00 63.22 280 LYS A CA 1
ATOM 2263 C C . LYS A 1 280 ? 16.607 -3.868 37.315 1.00 63.22 280 LYS A C 1
ATOM 2265 O O . LYS A 1 280 ? 15.615 -3.198 37.002 1.00 63.22 280 LYS A O 1
ATOM 2270 N N . ASP A 1 281 ? 16.581 -4.788 38.270 1.00 77.88 281 ASP A N 1
ATOM 2271 C CA . ASP A 1 281 ? 15.369 -5.127 39.018 1.00 77.88 281 ASP A CA 1
ATOM 2272 C C . ASP A 1 281 ? 14.972 -4.029 40.011 1.00 77.88 281 ASP A C 1
ATOM 2274 O O . ASP A 1 281 ? 13.790 -3.676 40.101 1.00 77.88 281 ASP A O 1
ATOM 2278 N N . GLU A 1 282 ? 15.938 -3.368 40.652 1.00 81.38 282 GLU A N 1
ATOM 2279 C CA . GLU A 1 282 ? 15.680 -2.182 41.471 1.00 81.38 282 GLU A CA 1
ATOM 2280 C C . GLU A 1 282 ? 15.118 -1.014 40.658 1.00 81.38 282 GLU A C 1
ATOM 2282 O O . GLU A 1 282 ? 14.154 -0.368 41.084 1.00 81.38 282 GLU A O 1
ATOM 2287 N N . LYS A 1 283 ? 15.661 -0.755 39.459 1.00 78.50 283 LYS A N 1
ATOM 2288 C CA . LYS A 1 283 ? 15.132 0.281 38.556 1.00 78.50 283 LYS A CA 1
ATOM 2289 C C . LYS A 1 283 ? 13.681 -0.011 38.167 1.00 78.50 283 LYS A C 1
ATOM 2291 O O . LYS A 1 283 ? 12.844 0.896 38.203 1.00 78.50 283 LYS A O 1
ATOM 2296 N N . LYS A 1 284 ? 13.344 -1.273 37.871 1.00 73.94 284 LYS A N 1
ATOM 2297 C CA . LYS A 1 284 ? 11.956 -1.697 37.603 1.00 73.94 284 LYS A CA 1
ATOM 2298 C C . LYS A 1 284 ? 11.051 -1.526 38.827 1.00 73.94 284 LYS A C 1
ATOM 2300 O O . LYS A 1 284 ? 9.917 -1.053 38.685 1.00 73.94 284 LYS A O 1
ATOM 2305 N N . LYS A 1 285 ? 11.538 -1.860 40.027 1.00 84.69 285 LYS A N 1
ATOM 2306 C CA . LYS A 1 285 ? 10.796 -1.699 41.287 1.00 84.69 285 LYS A CA 1
ATOM 2307 C C . LYS A 1 285 ? 10.511 -0.219 41.573 1.00 84.69 285 LYS A C 1
ATOM 2309 O O . LYS A 1 285 ? 9.350 0.150 41.749 1.00 84.69 285 LYS A O 1
ATOM 2314 N N . LYS A 1 286 ? 11.524 0.652 41.478 1.00 82.62 286 LYS A N 1
ATOM 2315 C CA . LYS A 1 286 ? 11.387 2.114 41.641 1.00 82.62 286 LYS A CA 1
ATOM 2316 C C . LYS A 1 286 ? 10.429 2.730 40.613 1.00 82.62 286 LYS A C 1
ATOM 2318 O O . LYS A 1 286 ? 9.578 3.541 40.979 1.00 82.62 286 LYS A O 1
ATOM 2323 N N . ALA A 1 287 ? 10.499 2.321 39.344 1.00 78.69 287 ALA A N 1
ATOM 2324 C CA . ALA A 1 287 ? 9.572 2.789 38.307 1.00 78.69 287 ALA A CA 1
ATOM 2325 C C . ALA A 1 287 ? 8.112 2.390 38.601 1.00 78.69 287 ALA A C 1
ATOM 2327 O O . ALA A 1 287 ? 7.181 3.173 38.387 1.00 78.69 287 ALA A O 1
ATOM 2328 N N . THR A 1 288 ? 7.911 1.186 39.141 1.00 81.94 288 THR A N 1
ATOM 2329 C CA . THR A 1 288 ? 6.587 0.686 39.530 1.00 81.94 288 THR A CA 1
ATOM 2330 C C . THR A 1 288 ? 6.011 1.477 40.705 1.00 81.94 288 THR A C 1
ATOM 2332 O O . THR A 1 288 ? 4.843 1.872 40.656 1.00 81.94 288 THR A O 1
ATOM 2335 N N . GLU A 1 289 ? 6.823 1.781 41.720 1.00 87.69 289 GLU A N 1
ATOM 2336 C CA . GLU A 1 289 ? 6.401 2.587 42.873 1.00 87.69 289 GLU A CA 1
ATOM 2337 C C . GLU A 1 289 ? 6.083 4.037 42.489 1.00 87.69 289 GLU A C 1
ATOM 2339 O O . GLU A 1 289 ? 5.018 4.544 42.848 1.00 87.69 289 GLU A O 1
ATOM 2344 N N . ARG A 1 290 ? 6.896 4.675 41.634 1.00 80.19 290 ARG A N 1
ATOM 2345 C CA . ARG A 1 290 ? 6.582 6.007 41.075 1.00 80.19 290 ARG A CA 1
ATOM 2346 C C . ARG A 1 290 ? 5.227 6.027 40.362 1.00 80.19 290 ARG A C 1
ATOM 2348 O O . ARG A 1 290 ? 4.432 6.953 40.530 1.00 80.19 290 ARG A O 1
ATOM 2355 N N . ARG A 1 291 ? 4.911 4.973 39.601 1.00 80.62 291 ARG A N 1
ATOM 2356 C CA . ARG A 1 291 ? 3.622 4.844 38.903 1.00 80.62 291 ARG A CA 1
ATOM 2357 C C . ARG A 1 291 ? 2.449 4.654 39.871 1.00 80.62 291 ARG A C 1
ATOM 2359 O O . ARG A 1 291 ? 1.358 5.161 39.599 1.00 80.62 291 ARG A O 1
ATOM 2366 N N . LYS A 1 292 ? 2.649 3.949 40.991 1.00 86.88 292 LYS A N 1
ATOM 2367 C CA . LYS A 1 292 ? 1.644 3.813 42.061 1.00 86.88 292 LYS A CA 1
ATOM 2368 C C . LYS A 1 292 ? 1.416 5.139 42.791 1.00 86.88 292 LYS A C 1
ATOM 2370 O O . LYS A 1 292 ? 0.259 5.520 42.958 1.00 86.88 292 LYS A O 1
ATOM 2375 N N . ALA A 1 293 ? 2.481 5.861 43.138 1.00 86.44 293 ALA A N 1
ATOM 2376 C CA . ALA A 1 293 ? 2.404 7.170 43.787 1.00 86.44 293 ALA A CA 1
ATOM 2377 C C . ALA A 1 293 ? 1.639 8.186 42.923 1.00 86.44 293 ALA A C 1
ATOM 2379 O O . ALA A 1 293 ? 0.664 8.777 43.383 1.00 86.44 293 ALA A O 1
ATOM 2380 N N . ARG A 1 294 ? 1.969 8.283 41.626 1.00 83.56 294 ARG A N 1
ATOM 2381 C CA . ARG A 1 294 ? 1.254 9.162 40.684 1.00 83.56 294 ARG A CA 1
ATOM 2382 C C . ARG A 1 294 ? -0.236 8.822 40.582 1.00 83.56 294 ARG A C 1
ATOM 2384 O O . ARG A 1 294 ? -1.078 9.712 40.561 1.00 83.56 294 ARG A O 1
ATOM 2391 N N . ARG A 1 295 ? -0.589 7.531 40.572 1.00 84.56 295 ARG A N 1
ATOM 2392 C CA . ARG A 1 295 ? -1.997 7.093 40.598 1.00 84.56 295 ARG A CA 1
ATOM 2393 C C . ARG A 1 295 ? -2.712 7.458 41.901 1.00 84.56 295 ARG A C 1
ATOM 2395 O O . ARG A 1 295 ? -3.923 7.652 41.860 1.00 84.56 295 ARG A O 1
ATOM 2402 N N . LYS A 1 296 ? -2.008 7.509 43.035 1.00 88.19 296 LYS A N 1
ATOM 2403 C CA . LYS A 1 296 ? -2.572 7.921 44.329 1.00 88.19 296 LYS A CA 1
ATOM 2404 C C . LYS A 1 296 ? -2.844 9.428 44.347 1.00 88.19 296 LYS A C 1
ATOM 2406 O O . LYS A 1 296 ? -3.954 9.812 44.685 1.00 88.19 296 LYS A O 1
ATOM 2411 N N . LEU A 1 297 ? -1.905 10.243 43.857 1.00 81.50 297 LEU A N 1
ATOM 2412 C CA . LEU A 1 297 ? -2.076 11.697 43.725 1.00 81.50 297 LEU A CA 1
ATOM 2413 C C . LEU A 1 297 ? -3.276 12.063 42.842 1.00 81.50 297 LEU A C 1
ATOM 2415 O O . LEU A 1 297 ? -4.144 12.813 43.267 1.00 81.50 297 LEU A O 1
ATOM 2419 N N . VAL A 1 298 ? -3.396 11.444 41.661 1.00 80.31 298 VAL A N 1
ATOM 2420 C CA . VAL A 1 298 ? -4.541 11.676 40.756 1.00 80.31 298 VAL A CA 1
ATOM 2421 C C . VAL A 1 298 ? -5.877 11.292 41.409 1.00 80.31 298 VAL A C 1
ATOM 2423 O O . VAL A 1 298 ? -6.898 11.927 41.160 1.00 80.31 298 VAL A O 1
ATOM 2426 N N . LYS A 1 299 ? -5.897 10.255 42.257 1.00 81.69 299 LYS A N 1
ATOM 2427 C CA . LYS A 1 299 ? -7.108 9.851 42.986 1.00 81.69 299 LYS A CA 1
ATOM 2428 C C . LYS A 1 299 ? -7.460 10.803 44.127 1.00 81.69 299 LYS A C 1
ATOM 2430 O O . LYS A 1 299 ? -8.647 11.016 44.349 1.00 81.69 299 LYS A O 1
ATOM 2435 N N . ASN A 1 300 ? -6.464 11.342 44.827 1.00 77.56 300 ASN A N 1
ATOM 2436 C CA . ASN A 1 300 ? -6.673 12.307 45.905 1.00 77.56 300 ASN A CA 1
ATOM 2437 C C . ASN A 1 300 ? -7.171 13.647 45.347 1.00 77.56 300 ASN A C 1
ATOM 2439 O O . ASN A 1 300 ? -8.218 14.108 45.782 1.00 77.56 300 ASN A O 1
ATOM 2443 N N . ALA A 1 301 ? -6.548 14.162 44.281 1.00 75.19 301 ALA A N 1
ATOM 2444 C CA . ALA A 1 301 ? -7.002 15.377 43.596 1.00 75.19 301 ALA A CA 1
ATOM 2445 C C . ALA A 1 301 ? -8.456 15.261 43.096 1.00 75.19 301 ALA A C 1
ATOM 2447 O O . ALA A 1 301 ? -9.241 16.200 43.182 1.00 75.19 301 ALA A O 1
ATOM 2448 N N . LYS A 1 302 ? -8.855 14.071 42.625 1.00 74.19 302 LYS A N 1
ATOM 2449 C CA . LYS A 1 302 ? -10.239 13.806 42.205 1.00 74.19 302 LYS A CA 1
ATOM 2450 C C . LYS A 1 302 ? -11.226 13.700 43.379 1.00 74.19 302 LYS A C 1
ATOM 2452 O O . LYS A 1 302 ? -12.416 13.904 43.169 1.00 74.19 302 LYS A O 1
ATOM 2457 N N . LYS A 1 303 ? -10.765 13.362 44.588 1.00 71.88 303 LYS A N 1
ATOM 2458 C CA . LYS A 1 303 ? -11.589 13.378 45.809 1.00 71.88 303 LYS A CA 1
ATOM 2459 C C . LYS A 1 303 ? -11.753 14.795 46.355 1.00 71.88 303 LYS A C 1
ATOM 2461 O O . LYS A 1 303 ? -12.866 15.162 46.702 1.00 71.88 303 LYS A O 1
ATOM 2466 N N . GLU A 1 304 ? -10.682 15.582 46.377 1.00 64.75 304 GLU A N 1
ATOM 2467 C CA . GLU A 1 304 ? -10.686 16.970 46.862 1.00 64.75 304 GLU A CA 1
ATOM 2468 C C . GLU A 1 304 ? -11.516 17.882 45.948 1.00 64.75 304 GLU A C 1
ATOM 2470 O O . GLU A 1 304 ? -12.377 18.614 46.427 1.00 64.75 304 GLU A O 1
ATOM 2475 N N . GLY A 1 305 ? -11.396 17.732 44.623 1.00 56.31 305 GLY A N 1
ATOM 2476 C CA . GLY A 1 305 ? -12.239 18.459 43.663 1.00 56.31 305 GLY A CA 1
ATOM 2477 C C . GLY A 1 305 ? -13.729 18.082 43.691 1.00 56.31 305 GLY A C 1
ATOM 2478 O O . GLY A 1 305 ? -14.543 18.791 43.106 1.00 56.31 305 GLY A O 1
ATOM 2479 N N . ASN A 1 306 ? -14.100 16.983 44.359 1.00 54.75 306 ASN A N 1
ATOM 2480 C CA . ASN A 1 306 ? -15.494 16.552 44.516 1.00 54.75 306 ASN A CA 1
ATOM 2481 C C . ASN A 1 306 ? -16.065 16.869 45.912 1.00 54.75 306 ASN A C 1
ATOM 2483 O O . ASN A 1 306 ? -17.265 16.725 46.110 1.00 54.75 306 ASN A O 1
ATOM 2487 N N . ALA A 1 307 ? -15.227 17.294 46.866 1.00 53.56 307 ALA A N 1
ATOM 2488 C CA . ALA A 1 307 ? -15.648 17.741 48.196 1.00 53.56 307 ALA A CA 1
ATOM 2489 C C . ALA A 1 307 ? -15.998 19.244 48.231 1.00 53.56 307 ALA A C 1
ATOM 2491 O O . ALA A 1 307 ? -16.776 19.665 49.075 1.00 53.56 307 ALA A O 1
ATOM 2492 N N . GLY A 1 308 ? -15.489 20.042 47.283 1.00 48.78 308 GLY A N 1
ATOM 2493 C CA . GLY A 1 308 ? -15.777 21.482 47.172 1.00 48.78 308 GLY A CA 1
ATOM 2494 C C . GLY A 1 308 ? -17.052 21.857 46.400 1.00 48.78 308 GLY A C 1
ATOM 2495 O O . GLY A 1 308 ? -17.255 23.031 46.119 1.00 48.78 308 GLY A O 1
ATOM 2496 N N . LYS A 1 309 ? -17.900 20.892 46.013 1.00 50.31 309 LYS A N 1
ATOM 2497 C CA . LYS A 1 309 ? -19.150 21.127 45.252 1.00 50.31 309 LYS A CA 1
ATOM 2498 C C . LYS A 1 309 ? -20.417 20.750 46.030 1.00 50.31 309 LYS A C 1
ATOM 2500 O O . LYS A 1 309 ? -21.391 20.291 45.445 1.00 50.31 309 LYS A O 1
ATOM 2505 N N . GLY A 1 310 ? -20.392 20.915 47.349 1.00 47.59 310 GLY A N 1
ATOM 2506 C CA . GLY A 1 310 ? -21.524 20.611 48.221 1.00 47.59 310 GLY A CA 1
ATOM 2507 C C . GLY A 1 310 ? -21.733 21.670 49.297 1.00 47.59 310 GLY A C 1
ATOM 2508 O O . GLY A 1 310 ? -21.590 21.341 50.464 1.00 47.59 310 GLY A O 1
ATOM 2509 N N . ASN A 1 311 ? -21.992 22.923 48.908 1.00 47.12 311 ASN A N 1
ATOM 2510 C CA . ASN A 1 311 ? -22.894 23.837 49.627 1.00 47.12 311 ASN A CA 1
ATOM 2511 C C . ASN A 1 311 ? -23.044 25.150 48.839 1.00 47.12 311 ASN A C 1
ATOM 2513 O O . ASN A 1 311 ? -22.191 26.027 48.923 1.00 47.12 311 ASN A O 1
ATOM 2517 N N . ALA A 1 312 ? -24.103 25.255 48.036 1.00 42.78 312 ALA A N 1
ATOM 2518 C CA . ALA A 1 312 ? -24.607 26.515 47.486 1.00 42.78 312 ALA A CA 1
ATOM 2519 C C . ALA A 1 312 ? -26.071 26.301 47.059 1.00 42.78 312 ALA A C 1
ATOM 2521 O O . ALA A 1 312 ? -26.368 25.970 45.915 1.00 42.78 312 ALA A O 1
ATOM 2522 N N . GLY A 1 313 ? -26.957 26.397 48.041 1.00 45.34 313 GLY A N 1
ATOM 2523 C CA . GLY A 1 313 ? -28.419 26.424 47.964 1.00 45.34 313 GLY A CA 1
ATOM 2524 C C . GLY A 1 313 ? -28.866 26.617 49.414 1.00 45.34 313 GLY A C 1
ATOM 2525 O O . GLY A 1 313 ? -28.357 25.912 50.276 1.00 45.34 313 GLY A O 1
ATOM 2526 N N . MET A 1 314 ? -29.671 27.595 49.803 1.00 46.38 314 MET A N 1
ATOM 2527 C CA . MET A 1 314 ? -30.775 28.294 49.154 1.00 46.38 314 MET A CA 1
ATOM 2528 C C . MET A 1 314 ? -30.851 29.717 49.727 1.00 46.38 314 MET A C 1
ATOM 2530 O O . MET A 1 314 ? -30.500 29.891 50.888 1.00 46.38 314 MET A O 1
ATOM 2534 N N . GLU A 1 315 ? -31.361 30.677 48.957 1.00 40.25 315 GLU A N 1
ATOM 2535 C CA . GLU A 1 315 ? -32.269 31.726 49.455 1.00 40.25 315 GLU A CA 1
ATOM 2536 C C . GLU A 1 315 ? -32.894 32.433 48.239 1.00 40.25 315 GLU A C 1
ATOM 2538 O O . GLU A 1 315 ? -32.306 33.324 47.631 1.00 40.25 315 GLU A O 1
ATOM 2543 N N . GLU A 1 316 ? -34.076 31.957 47.838 1.00 46.75 316 GLU A N 1
ATOM 2544 C CA . GLU A 1 316 ? -35.059 32.760 47.108 1.00 46.75 316 GLU A CA 1
ATOM 2545 C C . GLU A 1 316 ? -36.048 33.284 48.155 1.00 46.75 316 GLU A C 1
ATOM 2547 O O . GLU A 1 316 ? -36.589 32.505 48.942 1.00 46.75 316 GLU A O 1
ATOM 2552 N N . GLY A 1 317 ? -36.243 34.601 48.183 1.00 36.53 317 GLY A N 1
ATOM 2553 C CA . GLY A 1 317 ? -37.183 35.300 49.049 1.00 36.53 317 GLY A CA 1
ATOM 2554 C C . GLY A 1 317 ? -37.797 36.466 48.281 1.00 36.53 317 GLY A C 1
ATOM 2555 O O . GLY A 1 317 ? -37.087 37.301 47.730 1.00 36.53 317 GLY A O 1
ATOM 2556 N N . GLU A 1 318 ? -39.119 36.434 48.200 1.00 46.12 318 GLU A N 1
ATOM 2557 C CA . GLU A 1 318 ? -40.034 37.245 47.402 1.00 46.12 318 GLU A CA 1
ATOM 2558 C C . GLU A 1 318 ? -40.047 38.741 47.772 1.00 46.12 318 GLU A C 1
ATOM 2560 O O . GLU A 1 318 ? -39.665 39.127 48.875 1.00 46.12 318 GLU A O 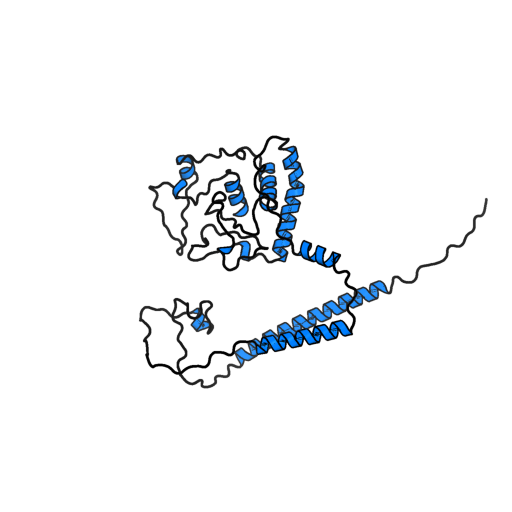1
ATOM 2565 N N . GLY A 1 319 ? -40.616 39.576 46.891 1.00 35.91 319 GLY A N 1
ATOM 2566 C CA . GLY A 1 319 ? -41.171 40.869 47.306 1.00 35.91 319 GLY A CA 1
ATOM 2567 C C . GLY A 1 319 ? -41.219 41.936 46.218 1.00 35.91 319 GLY A C 1
ATOM 2568 O O . GLY A 1 319 ? -40.294 42.729 46.085 1.00 35.91 319 GLY A O 1
ATOM 2569 N N . GLY A 1 320 ? -42.318 41.984 45.462 1.00 41.59 320 GLY A N 1
ATOM 2570 C CA . GLY A 1 320 ? -42.657 43.133 44.621 1.00 41.59 320 GLY A CA 1
ATOM 2571 C C . GLY A 1 320 ? -43.075 44.360 45.441 1.00 41.59 320 GLY A C 1
ATOM 2572 O O . GLY A 1 320 ? -43.571 44.234 46.559 1.00 41.59 320 GLY A O 1
ATOM 2573 N N . GLY A 1 321 ? -42.919 45.548 44.855 1.00 37.72 321 GLY A N 1
ATOM 2574 C CA . GLY A 1 321 ? -43.375 46.808 45.436 1.00 37.72 321 GLY A CA 1
ATOM 2575 C C . GLY A 1 321 ? -43.237 47.979 44.463 1.00 37.72 321 GLY A C 1
ATOM 2576 O O . GLY A 1 321 ? -42.139 48.473 44.244 1.00 37.72 321 GLY A O 1
ATOM 2577 N N . VAL A 1 322 ? -44.382 48.354 43.886 1.00 45.41 322 VAL A N 1
ATOM 2578 C CA . VAL A 1 322 ? -44.821 49.668 43.359 1.00 45.41 322 VAL A CA 1
ATOM 2579 C C . VAL A 1 322 ? -44.010 50.838 43.962 1.00 45.41 322 VAL A C 1
ATOM 2581 O O . VAL A 1 322 ? -43.778 50.830 45.168 1.00 45.41 322 VAL A O 1
ATOM 2584 N N . VAL A 1 323 ? -43.491 51.815 43.206 1.00 46.22 323 VAL A N 1
ATOM 2585 C CA . VAL A 1 323 ? -44.159 52.924 42.480 1.00 46.22 323 VAL A CA 1
ATOM 2586 C C . VAL A 1 323 ? -43.214 53.484 41.420 1.00 46.22 323 VAL A C 1
ATOM 2588 O O . VAL A 1 323 ? -41.995 53.534 41.695 1.00 46.22 323 VAL A O 1
#

Secondary structure (DSSP, 8-state):
-HHHHHHHHHHTSS--TT-HHHHS-SSS----EETTEE-----HHHHHHTT----SGGGG--HHHHHHHHHHIIIIIS-TTTB-B-TTT-GGG---BGGGSTT--TTS--BB-SSS-TTSSS--BGGGG--HHHHHHHHHHHHHHHHHHHHHHHHHTSS---TTTTSPP-PPP--HHHHHHHHHHH--PPPPPHHHHHHHHHHHHHHHHHHHHTSPPPPP---------PPPTTPPB-HHHHHHS--TTGGG-SSB--------------HHHHHHHHHHHHHHHHHHHHHHHHHHHHHHHHHHHHHSSS-------------

=== Feature glossary ===
The record interleaves many kinds of information about one protein. Here is each kind framed as the question it answers.

Q: What are the backbone torsion angles?
A: φ (phi) and ψ (psi) are the two rotatable backbone dihedrals per residue: φ is the C(i-1)–N–Cα–C torsion, ψ is the N–Cα–C–N(i+1) torsion, both in degrees on (−180°, 180°]. α-helical residues cluster near (−60°, −45°); β-strand residues near (−120°, +130°). A Ramachandran plot is simply a scatter of (φ, ψ) for every residue.

Q: What is the amino-acid chain?
A: This is the polypeptide sequence — one letter per residue, N-terminus first. Length ranges from a few dozen residues for small domains to over a thousand for large multi-domain proteins.

Q: How mobile is each atom in the crystal?
A: For experimental (PDB) structures, the B-factor (temperature factor) quantifies the positional spread of each atom in the crystal — a combination of thermal vibration and static disorder — in units of Å². High B-factors mark flexible loops or poorly resolved regions; low B-factors mark the rigid, well-ordered core.

Q: Are the domains correctly placed relative to each other?
A: Predicted Aligned Error (PAE) is an AlphaFold confidence matrix: entry (i, j) is the expected error in the position of residue j, in ångströms, when the prediction is superimposed on the true structure at residue i. Low PAE within a block of residues means that block is internally rigid and well-predicted; high PAE between two blocks means their relative placement is uncertain even if each block individually is confident.

Q: How confident is the AlphaFold model at each residue?
A: pLDDT is the predicted lDDT-Cα score: AlphaFold's confidence that the local environment of each residue (all inter-atomic distances within 15 Å) is correctly placed. It is a per-residue number between 0 and 100, with higher meaning more reliable.

Q: What family and function is it annotated with?
A: Functional annotations link the protein to curated databases. InterPro entries identify conserved domains and families by matching the sequence against member-database signatures (Pfam, PROSITE, CDD, …). Gene Ontology (GO) terms describe molecular function, biological process, and cellular component in a controlled vocabulary. CATH places the structure in a hierarchical fold classification (Class/Architecture/Topology/Homologous-superfamily). The organism is the source species.

Q: How big and how compact is the whole molecule?
A: Three whole-structure scalars: the radius of gyration (RMS distance of Cα from centroid, in Å), the count of Cα–Cα contacts (pairs closer than 8 Å and separated by more than four residues in sequence — i.e. tertiary, not local, contacts), and the bounding-box dimensions. Together they distinguish compact globular folds from extended fibres or disordered chains.

Q: What known structures does this most resemble?
A: The Foldseek neighbor list gives the closest experimentally determined structures in the PDB, ranked by structural alignment. TM-score near 1 means near-identical fold; near 0.3 means only rough topology match. This is how one finds what a novel AlphaFold prediction most resembles in the solved-structure universe.

Q: Which residues are buried vs exposed?
A: SASA measures how much of the protein is reachable by solvent. It is computed by rolling a water-sized probe over the atomic surface and summing the exposed area (Å²). Per-residue SASA distinguishes core (buried, low SASA) from surface (exposed, high SASA) residues; total SASA is a whole-molecule size measure.

Q: Which residues are in helices, strands, or loops?
A: Eight-state secondary structure (DSSP): H is the canonical α-helix, G the tighter 3₁₀-helix, I the wider π-helix; E/B are β-structure, T and S are turns and bends, and '-' is everything else. DSSP derives these from the pattern of main-chain N–H···O=C hydrogen bonds, not from the sequence.

Q: Where is each backbone atom in 3D?
A: Structure coordinates are given as an mmCIF _atom_site loop: one row per atom with element, residue name, chain id, sequence number, and x/y/z position in Å. Only the four main-chain atoms per residue are included here; side chains are omitted to keep the record compact.

Q: What if only a Cα trace is available?
A: Three-state secondary structure (P-SEA) collapses the eight DSSP classes into helix (a), strand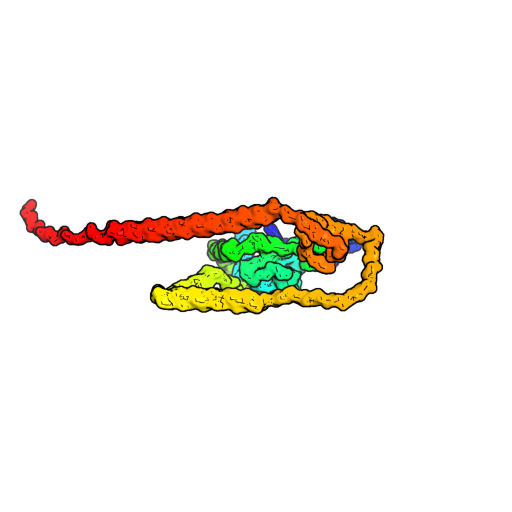 (b), and coil (c). P-SEA assigns these from Cα geometry alone — distances and angles — without requiring backbone oxygens, so it works on any Cα trace.

Q: What do the rendered images show?
A: The six renders are orthographic views along the three Cartesian axes in both directions. Representation (cartoon, sticks, or surface) and color scheme (sequence-rainbow or by-chain) vary across proteins so the training set covers all the common visualization conventions.

Q: What does the local fold look like, residue by residue?
A: Foldseek's 3Di representation compresses backbone geometry into a per-residue letter drawn from a learned twenty-state alphabet. It captures the tertiary interaction pattern around each residue — which residues are packed against it in space, regardless of where they are in sequence.

Q: What do the diagnostic plots show?
A: The contact map is a binary N×N matrix image: pixel (i, j) is dark where Cα_i and Cα_j are within 8 Å and |i−j|>4. Because the |i−j|>4 filter removes local helical contacts, off-diagonal stripes parallel to the main diagonal indicate parallel β-sheets; stripes perpendicular to it indicate antiparallel β-sheets. The Ramachandran plot scatters every residue's (φ, ψ) pair against the sterically allowed regions. The PAE heatmap renders the predicted-aligned-error matrix.